Protein AF-A0A959CEB1-F1 (afdb_monomer)

Radius of gyration: 30.08 Å; Cα contacts (8 Å, |Δi|>4): 365; chains: 1; bounding box: 63×41×77 Å

Structure (mmCIF, N/CA/C/O backbone):
data_AF-A0A959CEB1-F1
#
_entry.id   AF-A0A959CEB1-F1
#
loop_
_atom_site.group_PDB
_atom_site.id
_atom_site.type_symbol
_atom_site.label_atom_id
_atom_site.label_alt_id
_atom_site.label_comp_id
_atom_site.label_asym_id
_atom_site.label_entity_id
_atom_site.label_seq_id
_atom_site.pdbx_PDB_ins_code
_atom_site.Cartn_x
_atom_site.Cartn_y
_atom_site.Cartn_z
_atom_site.occupancy
_atom_site.B_iso_or_equiv
_atom_site.auth_seq_id
_atom_site.auth_comp_id
_atom_site.auth_asym_id
_atom_site.auth_atom_id
_atom_site.pdbx_PDB_model_num
ATOM 1 N N . GLU A 1 1 ? -17.410 -10.224 24.609 1.00 81.12 1 GLU A N 1
ATOM 2 C CA . GLU A 1 1 ? -17.415 -9.840 23.183 1.00 81.12 1 GLU A CA 1
ATOM 3 C C . GLU A 1 1 ? -17.499 -11.102 22.354 1.00 81.12 1 GLU A C 1
ATOM 5 O O . GLU A 1 1 ? -16.998 -12.125 22.809 1.00 81.12 1 GLU A O 1
ATOM 10 N N . SER A 1 2 ? -18.142 -11.060 21.198 1.00 92.31 2 SER A N 1
ATOM 11 C CA . SER A 1 2 ? -18.228 -12.219 20.315 1.00 92.31 2 SER A CA 1
ATOM 12 C C . SER A 1 2 ? -18.634 -11.808 18.906 1.00 92.31 2 SER A C 1
ATOM 14 O O . SER A 1 2 ? -19.277 -10.779 18.697 1.00 92.31 2 SER A O 1
ATOM 16 N N . VAL A 1 3 ? -18.273 -12.644 17.938 1.00 92.25 3 VAL A N 1
ATOM 17 C CA . VAL A 1 3 ? -18.820 -12.610 16.581 1.00 92.25 3 VAL A CA 1
ATOM 18 C C . VAL A 1 3 ? -19.529 -13.940 16.366 1.00 92.25 3 VAL A C 1
ATOM 20 O O . VAL A 1 3 ? -18.906 -14.993 16.473 1.00 92.25 3 VAL A O 1
ATOM 23 N N . THR A 1 4 ? -20.835 -13.898 16.106 1.00 91.81 4 THR A N 1
ATOM 24 C CA . THR A 1 4 ? -21.664 -15.086 15.855 1.00 91.81 4 THR A CA 1
ATOM 25 C C . THR A 1 4 ? -22.204 -15.031 14.436 1.00 91.81 4 THR A C 1
ATOM 27 O O . THR A 1 4 ? -22.763 -14.018 14.028 1.00 91.81 4 THR A O 1
ATOM 30 N N . VAL A 1 5 ? -22.053 -16.118 13.680 1.00 91.25 5 VAL A N 1
ATOM 31 C CA . VAL A 1 5 ? -22.501 -16.194 12.284 1.00 91.25 5 VAL A CA 1
ATOM 32 C C . VAL A 1 5 ? -23.683 -17.149 12.176 1.00 91.25 5 VAL A C 1
ATOM 34 O O . VAL A 1 5 ? -23.543 -18.356 12.364 1.00 91.25 5 VAL A O 1
ATOM 37 N N . LEU A 1 6 ? -24.846 -16.604 11.840 1.00 91.12 6 LEU A N 1
ATOM 38 C CA . LEU A 1 6 ? -26.084 -17.332 11.594 1.00 91.12 6 LEU A CA 1
ATOM 39 C C . LEU A 1 6 ? -26.209 -17.579 10.094 1.00 91.12 6 LEU A C 1
ATOM 41 O O . LEU A 1 6 ? -26.496 -16.667 9.325 1.00 91.12 6 LEU A O 1
ATOM 45 N N . LYS A 1 7 ? -25.950 -18.816 9.672 1.00 87.94 7 LYS A N 1
ATOM 46 C CA . LYS A 1 7 ? -25.841 -19.175 8.248 1.00 87.94 7 LYS A CA 1
ATOM 47 C C . LYS A 1 7 ? -27.178 -19.534 7.588 1.00 87.94 7 LYS A C 1
ATOM 49 O O . LYS A 1 7 ? -27.250 -19.571 6.369 1.00 87.94 7 LYS A O 1
ATOM 54 N N . GLY A 1 8 ? -28.210 -19.846 8.376 1.00 80.88 8 GLY A N 1
ATOM 55 C CA . GLY A 1 8 ? -29.505 -20.323 7.881 1.00 80.88 8 GLY A CA 1
ATOM 56 C C . GLY A 1 8 ? -30.637 -19.327 8.117 1.00 80.88 8 GLY A C 1
ATOM 57 O O . GLY A 1 8 ? -30.699 -18.696 9.171 1.00 80.88 8 GLY A O 1
ATOM 58 N N . ALA A 1 9 ? -31.570 -19.246 7.164 1.00 70.38 9 ALA A N 1
ATOM 59 C CA . ALA A 1 9 ? -32.709 -18.328 7.214 1.00 70.38 9 ALA A CA 1
ATOM 60 C C . ALA A 1 9 ? -33.643 -18.567 8.419 1.00 70.38 9 ALA A C 1
ATOM 62 O O . ALA A 1 9 ? -34.192 -17.612 8.957 1.00 70.38 9 ALA A O 1
ATOM 63 N N . SER A 1 10 ? -33.783 -19.814 8.895 1.00 75.00 10 SER A N 1
ATOM 64 C CA . SER A 1 10 ? -34.564 -20.129 10.105 1.00 75.00 10 SER A CA 1
ATOM 65 C C . SER A 1 10 ? -33.903 -19.593 11.377 1.00 75.00 10 SER A C 1
ATOM 67 O O . SER A 1 10 ? -34.566 -18.988 12.213 1.00 75.00 10 SER A O 1
ATOM 69 N N . ALA A 1 11 ? -32.582 -19.753 11.494 1.00 72.94 11 ALA A N 1
ATOM 70 C CA . ALA A 1 11 ? -31.798 -19.229 12.610 1.00 72.94 11 ALA A CA 1
ATOM 71 C C . ALA A 1 11 ? -31.746 -17.695 12.606 1.00 72.94 11 ALA A C 1
ATOM 73 O O . ALA A 1 11 ? -31.535 -17.090 13.651 1.00 72.94 11 ALA A O 1
ATOM 74 N N . ALA A 1 12 ? -31.951 -17.079 11.440 1.00 79.44 12 ALA A N 1
ATOM 75 C CA . ALA A 1 12 ? -31.921 -15.642 11.233 1.00 79.44 12 ALA A CA 1
ATOM 76 C C . ALA A 1 12 ? -33.323 -15.001 11.091 1.00 79.44 12 ALA A C 1
ATOM 78 O O . ALA A 1 12 ? -33.441 -13.823 10.748 1.00 79.44 12 ALA A O 1
ATOM 79 N N . ALA A 1 13 ? -34.394 -15.746 11.384 1.00 76.75 13 ALA A N 1
ATOM 80 C CA . ALA A 1 13 ? -35.770 -15.301 11.156 1.00 76.75 13 ALA A CA 1
ATOM 81 C C . ALA A 1 13 ? -36.148 -14.035 11.951 1.00 76.75 13 ALA A C 1
ATOM 83 O O . ALA A 1 13 ? -36.938 -13.222 11.474 1.00 76.75 13 ALA A O 1
ATOM 84 N N . LEU A 1 14 ? -35.532 -13.820 13.123 1.00 82.44 14 LEU A N 1
ATOM 85 C CA . LEU A 1 14 ? -35.753 -12.635 13.963 1.00 82.44 14 LEU A CA 1
ATOM 86 C C . LEU A 1 14 ? -35.380 -11.314 13.259 1.00 82.44 14 LEU A C 1
ATOM 88 O O . LEU A 1 14 ? -35.918 -10.264 13.596 1.00 82.44 14 LEU A O 1
ATOM 92 N N . TRP A 1 15 ? -34.484 -11.359 12.269 1.00 84.88 15 TRP A N 1
ATOM 93 C CA . TRP A 1 15 ? -33.986 -10.181 11.547 1.00 84.88 15 TRP A CA 1
ATOM 94 C C . TRP A 1 15 ? -34.722 -9.926 10.215 1.00 84.88 15 TRP A C 1
ATOM 96 O O . TRP A 1 15 ? -34.365 -9.008 9.471 1.00 84.88 15 TRP A O 1
ATOM 106 N N . GLY A 1 16 ? -35.776 -10.698 9.922 1.00 84.69 16 GLY A N 1
ATOM 107 C CA . GLY A 1 16 ? -36.668 -10.492 8.777 1.00 84.69 16 GLY A CA 1
ATOM 108 C C . GLY A 1 16 ? -36.056 -10.851 7.417 1.00 84.69 16 GLY A C 1
ATOM 109 O O . GLY A 1 16 ? -35.041 -11.533 7.318 1.00 84.69 16 GLY A O 1
ATOM 110 N N . THR A 1 17 ? -36.674 -10.390 6.327 1.00 86.75 17 THR A N 1
ATOM 111 C CA . THR A 1 17 ? -36.329 -10.813 4.952 1.00 86.75 17 THR A CA 1
ATOM 112 C C . THR A 1 17 ? -34.909 -10.444 4.515 1.00 86.75 17 THR A C 1
ATOM 114 O O . THR A 1 17 ? -34.320 -11.139 3.692 1.00 86.75 17 THR A O 1
ATOM 117 N N . LYS A 1 18 ? -34.302 -9.403 5.100 1.00 84.06 18 LYS A N 1
ATOM 118 C CA . LYS A 1 18 ? -32.895 -9.040 4.840 1.00 84.06 18 LYS A CA 1
ATOM 119 C C . LYS A 1 18 ? -31.898 -10.086 5.353 1.00 84.06 18 LYS A C 1
ATOM 121 O O . LYS A 1 18 ? -30.751 -10.091 4.922 1.00 84.06 18 LYS A O 1
ATOM 126 N N . ALA A 1 19 ? -32.339 -10.980 6.234 1.00 87.75 19 ALA A N 1
ATOM 127 C CA . ALA A 1 19 ? -31.540 -12.040 6.832 1.00 87.75 19 ALA A CA 1
ATOM 128 C C . ALA A 1 19 ? -31.482 -13.328 5.990 1.00 87.75 19 ALA A C 1
ATOM 130 O O . ALA A 1 19 ? -30.879 -14.311 6.419 1.00 87.75 19 ALA A O 1
ATOM 131 N N . LEU A 1 20 ? -32.091 -13.341 4.795 1.00 84.56 20 LEU A N 1
ATOM 132 C CA . LEU A 1 20 ? -32.093 -14.501 3.891 1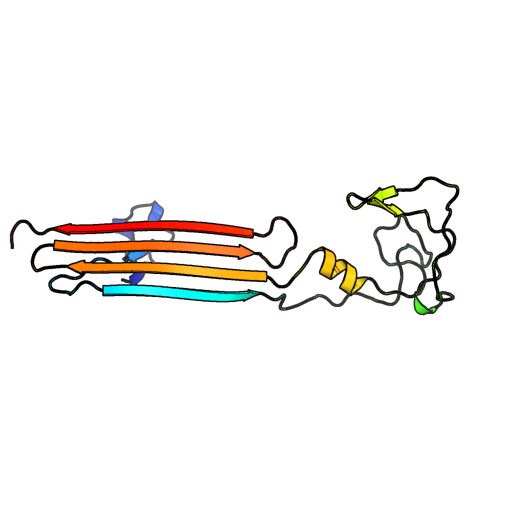.00 84.56 20 LEU A CA 1
ATOM 133 C C . LEU A 1 20 ? -30.678 -14.976 3.522 1.00 84.56 20 LEU A C 1
ATOM 135 O O . LEU A 1 20 ? -30.468 -16.174 3.358 1.00 84.56 20 LEU A O 1
ATOM 139 N N . GLY A 1 21 ? -29.706 -14.060 3.439 1.00 88.12 21 GLY A N 1
ATOM 140 C CA . GLY A 1 21 ? -28.290 -14.378 3.207 1.00 88.12 21 GLY A CA 1
ATOM 141 C C . GLY A 1 21 ? -27.504 -14.784 4.463 1.00 88.12 21 GLY A C 1
ATOM 142 O O . GLY A 1 21 ? -26.296 -14.993 4.378 1.00 88.12 21 GLY A O 1
ATOM 143 N N . GLY A 1 22 ? -28.164 -14.877 5.621 1.00 89.75 22 GLY A N 1
ATOM 144 C CA . GLY A 1 22 ? -27.542 -15.060 6.931 1.00 89.75 22 GLY A CA 1
ATOM 145 C C . GLY A 1 22 ? -27.316 -13.746 7.688 1.00 89.75 22 GLY A C 1
ATOM 146 O O . GLY A 1 22 ? -27.514 -12.651 7.161 1.00 89.75 22 GLY A O 1
ATOM 147 N N . VAL A 1 23 ? -26.920 -13.852 8.958 1.00 91.69 23 VAL A N 1
ATOM 148 C CA . VAL A 1 23 ? -26.683 -12.709 9.859 1.00 91.69 23 VAL A CA 1
ATOM 149 C C . VAL A 1 23 ? -25.353 -12.878 10.576 1.00 91.69 23 VAL A C 1
ATOM 151 O O . VAL A 1 23 ? -25.061 -13.937 11.127 1.00 91.69 23 VAL A O 1
ATOM 154 N N . ILE A 1 24 ? -24.558 -11.810 10.619 1.00 92.19 24 ILE A N 1
ATOM 155 C CA . ILE A 1 24 ? -23.367 -11.728 11.466 1.00 92.19 24 ILE A CA 1
ATOM 156 C C . ILE A 1 24 ? -23.717 -10.850 12.666 1.00 92.19 24 ILE A C 1
ATOM 158 O O . ILE A 1 24 ? -23.858 -9.635 12.543 1.00 92.19 24 ILE A O 1
ATOM 162 N N . VAL A 1 25 ? -23.874 -11.473 13.832 1.00 92.62 25 VAL A N 1
ATOM 163 C CA . VAL A 1 25 ? -24.129 -10.783 15.097 1.00 92.62 25 VAL A CA 1
ATOM 164 C C . VAL A 1 25 ? -22.793 -10.431 15.736 1.00 92.62 25 VAL A C 1
ATOM 166 O O . VAL A 1 25 ? -22.010 -11.313 16.090 1.00 92.62 25 VAL A O 1
ATOM 169 N N . ILE A 1 26 ? -22.536 -9.134 15.893 1.00 93.75 26 ILE A N 1
ATOM 170 C CA . ILE A 1 26 ? -21.329 -8.617 16.538 1.00 93.75 26 ILE A CA 1
ATOM 171 C C . ILE A 1 26 ? -21.710 -8.080 17.918 1.00 93.75 26 ILE A C 1
ATOM 173 O O . ILE A 1 26 ? -22.408 -7.073 18.029 1.00 93.75 26 ILE A O 1
ATOM 177 N N . THR A 1 27 ? -21.201 -8.724 18.967 1.00 93.81 27 THR A N 1
ATOM 178 C CA . THR A 1 27 ? -21.331 -8.266 20.353 1.00 93.81 27 THR A CA 1
ATOM 179 C C . THR A 1 27 ? -20.013 -7.680 20.814 1.00 93.81 27 THR A C 1
ATOM 181 O O . THR A 1 27 ? -18.992 -8.351 20.947 1.00 93.81 27 THR A O 1
ATOM 184 N N . THR A 1 28 ? -20.037 -6.396 21.096 1.00 93.00 28 THR A N 1
ATOM 185 C CA . THR A 1 28 ? -18.843 -5.593 21.342 1.00 93.00 28 THR A CA 1
ATOM 186 C C . THR A 1 28 ? -18.447 -5.601 22.814 1.00 93.00 28 THR A C 1
ATOM 188 O O . THR A 1 28 ? -19.279 -5.919 23.664 1.00 93.00 28 THR A O 1
ATOM 191 N N . LYS A 1 29 ? -17.211 -5.207 23.148 1.00 90.69 29 LYS A N 1
ATOM 192 C CA . LYS A 1 29 ? -16.822 -5.012 24.554 1.00 90.69 29 LYS A CA 1
ATOM 193 C C . LYS A 1 29 ? -17.738 -3.986 25.225 1.00 90.69 29 LYS A C 1
ATOM 195 O O . LYS A 1 29 ? -17.996 -2.916 24.676 1.00 90.69 29 LYS A O 1
ATOM 200 N N . GLY A 1 30 ? -18.237 -4.342 26.399 1.00 90.56 30 GLY A N 1
ATOM 201 C CA . GLY A 1 30 ? -18.919 -3.443 27.322 1.00 90.56 30 GLY A CA 1
ATOM 202 C C . GLY A 1 30 ? -18.099 -3.301 28.597 1.00 90.56 30 GLY A C 1
ATOM 203 O O . GLY A 1 30 ? -17.074 -3.971 28.753 1.00 90.56 30 GLY A O 1
ATOM 204 N N . GLY A 1 31 ? -18.554 -2.439 29.503 1.00 88.88 31 GLY A N 1
ATOM 205 C CA . GLY A 1 31 ? -17.984 -2.400 30.842 1.00 88.88 31 GLY A CA 1
ATOM 206 C C . GLY A 1 31 ? -18.354 -3.663 31.629 1.00 88.88 31 GLY A C 1
ATOM 207 O O . GLY A 1 31 ? -19.241 -4.425 31.239 1.00 88.88 31 GLY A O 1
ATOM 208 N N . GLN A 1 32 ? -17.667 -3.892 32.743 1.00 91.31 32 GLN A N 1
ATOM 209 C CA . GLN A 1 32 ? -17.895 -5.051 33.606 1.00 91.31 32 GLN A CA 1
ATOM 210 C C . GLN A 1 32 ? -18.291 -4.579 35.001 1.00 91.31 32 GLN A C 1
ATOM 212 O O . GLN A 1 32 ? -17.622 -3.719 35.572 1.00 91.31 32 GLN A O 1
ATOM 217 N N . TYR A 1 33 ? -19.382 -5.133 35.535 1.00 93.56 33 TYR A N 1
ATOM 218 C CA . TYR A 1 33 ? -19.829 -4.844 36.897 1.00 93.56 33 TYR A CA 1
ATOM 219 C C . TYR A 1 33 ? -18.789 -5.316 37.909 1.00 93.56 33 TYR A C 1
ATOM 221 O O . TYR A 1 33 ? -18.142 -6.344 37.706 1.00 93.56 33 TYR A O 1
ATOM 229 N N . ASN A 1 34 ? -18.662 -4.569 39.006 1.00 94.31 34 ASN A N 1
ATOM 230 C CA . ASN A 1 34 ? -17.710 -4.842 40.086 1.00 94.31 34 ASN A CA 1
ATOM 231 C C . ASN A 1 34 ? -16.257 -5.012 39.610 1.00 94.31 34 ASN A C 1
ATOM 233 O O . ASN A 1 34 ? -15.473 -5.718 40.244 1.00 94.31 34 ASN A O 1
ATOM 237 N N . ASN A 1 35 ? -15.889 -4.368 38.500 1.00 94.12 35 ASN A N 1
ATOM 238 C CA . ASN A 1 35 ? -14.538 -4.412 37.970 1.00 94.12 35 ASN A CA 1
ATOM 239 C C . ASN A 1 35 ? -13.860 -3.049 38.108 1.00 94.12 35 ASN A C 1
ATOM 241 O O . ASN A 1 35 ? -14.425 -2.002 37.779 1.00 94.12 35 ASN A O 1
ATOM 245 N N . LYS A 1 36 ? -12.611 -3.072 38.574 1.00 94.38 36 LYS A N 1
ATOM 246 C CA . LYS A 1 36 ? -11.797 -1.864 38.692 1.00 94.38 36 LYS A CA 1
ATOM 247 C C . LYS A 1 36 ? -11.575 -1.252 37.313 1.00 94.38 36 LYS A C 1
ATOM 249 O O . LYS A 1 36 ? -11.603 -1.940 36.293 1.00 94.38 36 LYS A O 1
ATOM 254 N N . LEU A 1 37 ? -11.321 0.053 37.307 1.00 94.38 37 LEU A N 1
ATOM 255 C CA . LEU A 1 37 ? -10.919 0.754 36.099 1.00 94.38 37 LEU A CA 1
ATOM 256 C C . LEU A 1 37 ? -9.668 0.083 35.513 1.00 94.38 37 LEU A C 1
ATOM 258 O O . LEU A 1 37 ? -8.658 -0.068 36.199 1.00 94.38 37 LEU A O 1
ATOM 262 N N . SER A 1 38 ? -9.745 -0.305 34.248 1.00 96.12 38 SER A N 1
ATOM 263 C CA . SER A 1 38 ? -8.650 -0.892 33.489 1.00 96.12 38 SER A CA 1
ATOM 264 C C . SER A 1 38 ? -8.442 -0.088 32.216 1.00 96.12 38 SER A C 1
ATOM 266 O O . SER A 1 38 ? -9.395 0.216 31.495 1.00 96.12 38 SER A O 1
ATOM 268 N N . VAL A 1 39 ? -7.184 0.257 31.953 1.00 96.94 39 VAL A N 1
ATOM 269 C CA . VAL A 1 39 ? -6.754 0.963 30.748 1.00 96.94 39 VAL A CA 1
ATOM 270 C C . VAL A 1 39 ? -5.888 0.011 29.939 1.00 96.94 39 VAL A C 1
ATOM 272 O O . VAL A 1 39 ? -4.951 -0.583 30.464 1.00 96.94 39 VAL A O 1
ATOM 275 N N . THR A 1 40 ? -6.206 -0.151 28.661 1.00 97.69 40 THR A N 1
ATOM 276 C CA . THR A 1 40 ? -5.416 -0.951 27.723 1.00 97.69 40 THR A CA 1
ATOM 277 C C . THR A 1 40 ? -5.007 -0.080 26.553 1.00 97.69 40 THR A C 1
ATOM 279 O O . THR A 1 40 ? -5.862 0.509 25.891 1.00 97.69 40 THR A O 1
ATOM 282 N N . TYR A 1 41 ? -3.705 -0.048 26.284 1.00 98.06 41 TYR A N 1
ATOM 283 C CA . TYR A 1 41 ? -3.130 0.560 25.095 1.00 98.06 41 TYR A CA 1
ATOM 284 C C . TYR A 1 41 ? -2.471 -0.523 24.239 1.00 98.06 41 TYR A C 1
ATOM 286 O O . TYR A 1 41 ? -1.725 -1.355 24.755 1.00 98.06 41 TYR A O 1
ATOM 294 N N . LYS A 1 42 ? -2.756 -0.526 22.938 1.00 98.19 42 LYS A N 1
ATOM 295 C CA . LYS A 1 42 ? -2.166 -1.443 21.963 1.00 98.19 42 LYS A CA 1
ATOM 296 C C . LYS A 1 42 ? -1.703 -0.647 20.754 1.00 98.19 42 LYS A C 1
ATOM 298 O O . LYS A 1 42 ? -2.492 0.088 20.170 1.00 98.19 42 LYS A O 1
ATOM 303 N N . THR A 1 43 ? -0.459 -0.865 20.351 1.00 98.19 43 THR A N 1
ATOM 304 C CA . THR A 1 43 ? 0.062 -0.409 19.062 1.00 98.19 43 THR A CA 1
ATOM 305 C C . THR A 1 43 ? 0.337 -1.612 18.164 1.00 98.19 43 THR A C 1
ATOM 307 O O . THR A 1 43 ? 0.619 -2.713 18.647 1.00 98.19 43 THR A O 1
ATOM 310 N N . SER A 1 44 ? 0.178 -1.457 16.858 1.00 98.25 44 SER A N 1
ATOM 311 C CA . SER A 1 44 ? 0.468 -2.489 15.864 1.00 98.25 44 SER A CA 1
ATOM 312 C C . SER A 1 44 ? 1.098 -1.845 14.642 1.00 98.25 44 SER A C 1
ATOM 314 O O . SER A 1 44 ? 0.605 -0.831 14.160 1.00 98.25 44 SER A O 1
ATOM 316 N N . TYR A 1 45 ? 2.187 -2.442 14.167 1.00 98.12 45 TYR A N 1
ATOM 317 C CA . TYR A 1 45 ? 2.895 -2.040 12.959 1.00 98.12 45 TYR A CA 1
ATOM 318 C C . TYR A 1 45 ? 2.970 -3.226 12.001 1.00 98.12 45 TYR A C 1
ATOM 320 O O . TYR A 1 45 ? 3.215 -4.349 12.447 1.00 98.12 45 TYR A O 1
ATOM 328 N N . SER A 1 46 ? 2.775 -2.983 10.707 1.00 98.06 46 SER A N 1
ATOM 329 C CA . SER A 1 46 ? 2.910 -3.998 9.658 1.00 98.06 46 SER A CA 1
ATOM 330 C C . SER A 1 46 ? 3.668 -3.446 8.465 1.00 98.06 46 SER A C 1
ATOM 332 O O . SER A 1 46 ? 3.609 -2.248 8.187 1.00 98.06 46 SER A O 1
ATOM 334 N N 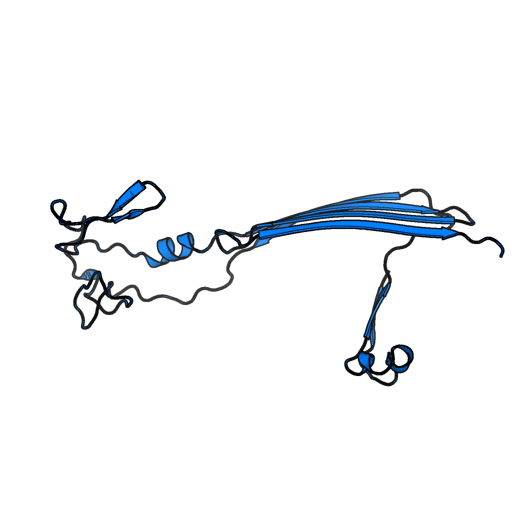. LEU A 1 47 ? 4.332 -4.352 7.752 1.00 97.94 47 LEU A N 1
ATOM 335 C CA . LEU A 1 47 ? 4.966 -4.120 6.463 1.00 97.94 47 LEU A CA 1
ATOM 336 C C . LEU A 1 47 ? 4.277 -5.002 5.424 1.00 97.94 47 LEU A C 1
ATOM 338 O O . LEU A 1 47 ? 4.176 -6.214 5.611 1.00 97.94 47 LEU A O 1
ATOM 342 N N . ASP A 1 48 ? 3.868 -4.398 4.316 1.00 96.44 48 ASP A N 1
ATOM 343 C CA . ASP A 1 48 ? 3.166 -5.074 3.234 1.00 96.44 48 ASP A CA 1
ATOM 344 C C . ASP A 1 48 ? 4.080 -5.129 2.004 1.00 96.44 48 ASP A C 1
ATOM 346 O O . ASP A 1 48 ? 4.586 -4.106 1.534 1.00 96.44 48 ASP A O 1
ATOM 350 N N . GLN A 1 49 ? 4.300 -6.332 1.470 1.00 95.50 49 GLN A N 1
ATOM 351 C CA . GLN A 1 49 ? 5.137 -6.562 0.291 1.00 95.50 49 GLN A CA 1
ATOM 352 C C . GLN A 1 49 ? 4.368 -7.323 -0.783 1.00 95.50 49 GLN A C 1
ATOM 354 O O . GLN A 1 49 ? 3.489 -8.142 -0.502 1.00 95.50 49 GLN A O 1
ATOM 359 N N . ILE A 1 50 ? 4.716 -7.065 -2.041 1.00 94.31 50 ILE A N 1
ATOM 360 C CA . ILE A 1 50 ? 4.112 -7.759 -3.176 1.00 94.31 50 ILE A CA 1
ATOM 361 C C . ILE A 1 50 ? 4.616 -9.201 -3.196 1.00 94.31 50 ILE A C 1
ATOM 363 O O . ILE A 1 50 ? 5.791 -9.455 -3.433 1.00 94.31 50 ILE A O 1
ATOM 367 N N . ASN A 1 51 ? 3.698 -10.141 -2.967 1.00 94.69 51 ASN A N 1
ATOM 368 C CA . ASN A 1 51 ? 4.005 -11.568 -2.839 1.00 94.69 51 ASN A CA 1
ATOM 369 C C . ASN A 1 51 ? 4.468 -12.211 -4.161 1.00 94.69 51 ASN A C 1
ATOM 371 O O . ASN A 1 51 ? 5.306 -13.107 -4.169 1.00 94.69 51 ASN A O 1
ATOM 375 N N . ARG A 1 52 ? 3.925 -11.778 -5.305 1.00 94.00 52 ARG A N 1
ATOM 376 C CA . ARG A 1 52 ? 4.237 -12.389 -6.603 1.00 94.00 52 ARG A CA 1
ATOM 377 C C . ARG A 1 52 ? 4.237 -11.365 -7.726 1.00 94.00 52 ARG A C 1
ATOM 379 O O . ARG A 1 52 ? 3.333 -10.539 -7.815 1.00 94.00 52 ARG A O 1
ATOM 386 N N . ARG A 1 53 ? 5.221 -11.489 -8.616 1.00 92.75 53 ARG A N 1
ATOM 387 C CA . ARG A 1 53 ? 5.321 -10.749 -9.877 1.00 92.75 53 ARG A CA 1
ATOM 388 C C . ARG A 1 53 ? 5.239 -11.725 -11.049 1.00 92.75 53 ARG A C 1
ATOM 390 O O . ARG A 1 53 ? 5.624 -12.889 -10.918 1.00 92.75 53 ARG A O 1
ATOM 397 N N . TYR A 1 54 ? 4.729 -11.258 -12.183 1.00 91.88 54 TYR A N 1
ATOM 398 C CA . TYR A 1 54 ? 4.852 -11.998 -13.435 1.00 91.88 54 TYR A CA 1
ATOM 399 C C . TYR A 1 54 ? 6.247 -11.750 -14.013 1.00 91.88 54 TYR A C 1
ATOM 401 O O . TYR A 1 54 ? 6.671 -10.594 -14.047 1.00 91.88 54 TYR A O 1
ATOM 409 N N . PRO A 1 55 ? 6.977 -12.795 -14.441 1.00 92.25 55 PRO A N 1
ATOM 410 C CA . PRO A 1 55 ? 8.256 -12.594 -15.101 1.00 92.25 55 PRO A CA 1
ATOM 411 C C . PRO A 1 55 ? 8.021 -11.846 -16.415 1.00 92.25 55 PRO A C 1
ATOM 413 O O . PRO A 1 55 ? 7.197 -12.253 -17.234 1.00 92.25 55 PRO A O 1
ATOM 416 N N . LEU A 1 56 ? 8.735 -10.740 -16.593 1.00 93.56 56 LEU A N 1
ATOM 417 C CA . LEU A 1 56 ? 8.711 -9.954 -17.818 1.00 93.56 56 LEU A CA 1
ATOM 418 C C . LEU A 1 56 ? 9.879 -10.378 -18.708 1.00 93.56 56 LEU A C 1
ATOM 420 O O . LEU A 1 56 ? 10.954 -10.718 -18.212 1.00 93.56 56 LEU A O 1
ATOM 424 N N . GLN A 1 57 ? 9.669 -10.349 -20.022 1.00 93.88 57 GLN A N 1
ATOM 425 C CA . GLN A 1 57 ? 10.737 -10.626 -20.979 1.00 93.88 57 GLN A CA 1
ATOM 426 C C . GLN A 1 57 ? 11.829 -9.539 -20.909 1.00 93.88 57 GLN A C 1
ATOM 428 O O . GLN A 1 57 ? 11.556 -8.392 -20.546 1.00 93.88 57 GLN A O 1
ATOM 433 N N . THR A 1 58 ? 13.064 -9.911 -21.239 1.00 96.06 58 THR A N 1
ATOM 434 C CA . THR A 1 58 ? 14.256 -9.039 -21.188 1.00 96.06 58 THR A CA 1
ATOM 435 C C . THR A 1 58 ? 15.093 -9.102 -22.470 1.00 96.06 58 THR A C 1
ATOM 437 O O . THR A 1 58 ? 16.226 -8.631 -22.498 1.00 96.06 58 THR A O 1
ATOM 440 N N . VAL A 1 59 ? 14.561 -9.719 -23.526 1.00 96.56 59 VAL A N 1
ATOM 441 C CA . VAL A 1 59 ? 15.281 -10.009 -24.775 1.00 96.56 59 VAL A CA 1
ATOM 442 C C . VAL A 1 59 ? 15.092 -8.887 -25.794 1.00 96.56 59 VAL A C 1
ATOM 444 O O . VAL A 1 59 ? 16.055 -8.473 -26.438 1.00 96.56 59 VAL A O 1
ATOM 447 N N . PHE A 1 60 ? 13.864 -8.391 -25.931 1.00 97.00 60 PHE A N 1
ATOM 448 C CA . PHE A 1 60 ? 13.471 -7.403 -26.934 1.00 97.00 60 PHE A CA 1
ATOM 449 C C . PHE A 1 60 ? 13.168 -6.050 -26.290 1.00 97.00 60 PHE A C 1
ATOM 451 O O . PHE A 1 60 ? 12.584 -5.976 -25.206 1.00 97.00 60 PHE A O 1
ATOM 458 N N . GLY A 1 61 ? 13.586 -4.972 -26.946 1.00 96.12 61 GLY A N 1
ATOM 459 C CA . GLY A 1 61 ? 13.333 -3.605 -26.502 1.00 96.12 61 GLY A CA 1
ATOM 460 C C . GLY A 1 61 ? 11.970 -3.065 -26.936 1.00 96.12 61 GLY A C 1
ATOM 461 O O . GLY A 1 61 ? 11.186 -3.756 -27.582 1.00 96.12 61 GLY A O 1
ATOM 462 N N . GLN A 1 62 ? 11.706 -1.801 -26.592 1.00 96.19 62 GLN A N 1
ATOM 463 C CA . GLN A 1 62 ? 10.533 -1.057 -27.063 1.00 96.19 62 GLN A CA 1
ATOM 464 C C . GLN A 1 62 ? 10.515 -0.996 -28.596 1.00 96.19 62 GLN A C 1
ATOM 466 O O . GLN A 1 62 ? 11.489 -0.551 -29.208 1.00 96.19 62 GLN A O 1
ATOM 471 N N . GLY A 1 63 ? 9.413 -1.406 -29.215 1.00 96.25 63 GLY A N 1
ATOM 472 C CA . GLY A 1 63 ? 9.276 -1.382 -30.665 1.00 96.25 63 GLY A CA 1
ATOM 473 C C . GLY A 1 63 ? 8.391 -2.489 -31.211 1.00 96.25 63 GLY A C 1
ATOM 474 O O . GLY A 1 63 ? 7.769 -3.234 -30.455 1.00 96.25 63 GLY A O 1
ATOM 475 N N . ASP A 1 64 ? 8.381 -2.598 -32.536 1.00 96.06 64 ASP A N 1
ATOM 476 C CA . ASP A 1 64 ? 7.526 -3.513 -33.287 1.00 96.06 64 ASP A CA 1
ATOM 477 C C . ASP A 1 64 ? 8.325 -4.131 -34.444 1.00 96.06 64 ASP A C 1
ATOM 479 O O . ASP A 1 64 ? 9.239 -3.505 -34.983 1.00 96.06 64 ASP A O 1
ATOM 483 N N . ASN A 1 65 ? 7.966 -5.347 -34.868 1.00 94.62 65 ASN A N 1
ATOM 484 C CA . ASN A 1 65 ? 8.593 -6.046 -36.003 1.00 94.62 65 ASN A CA 1
ATOM 485 C C . ASN A 1 65 ? 10.131 -6.165 -35.919 1.00 94.62 65 ASN A C 1
ATOM 487 O O . ASN A 1 65 ? 10.805 -6.191 -36.948 1.00 94.62 65 ASN A O 1
ATOM 491 N N . GLY A 1 66 ? 10.698 -6.239 -34.711 1.00 95.50 66 GLY A N 1
ATOM 492 C CA . GLY A 1 66 ? 12.146 -6.349 -34.520 1.00 95.50 66 GLY A CA 1
ATOM 493 C C . GLY A 1 66 ? 12.907 -5.028 -34.671 1.00 95.50 66 GLY A C 1
ATOM 494 O O . GLY A 1 66 ? 14.134 -5.046 -34.716 1.00 95.50 66 GLY A O 1
ATOM 495 N N . VAL A 1 67 ? 12.207 -3.893 -34.758 1.00 94.88 67 VAL A N 1
ATOM 496 C CA . VAL A 1 67 ? 12.803 -2.565 -34.948 1.00 94.88 67 VAL A CA 1
ATOM 497 C C . VAL A 1 67 ? 12.436 -1.661 -33.778 1.00 94.88 67 VAL A C 1
ATOM 499 O O . VAL A 1 67 ? 11.278 -1.603 -33.359 1.00 94.88 67 VAL A O 1
ATOM 502 N N . PHE A 1 68 ? 13.423 -0.935 -33.250 1.00 96.12 68 PHE A N 1
ATOM 503 C CA . PHE A 1 68 ? 13.186 0.085 -32.233 1.00 96.12 68 PHE A CA 1
ATOM 504 C C . PHE A 1 68 ? 12.187 1.137 -32.735 1.00 96.12 68 PHE A C 1
ATOM 506 O O . PHE A 1 68 ? 12.353 1.718 -33.807 1.00 96.12 68 PHE A O 1
ATOM 513 N N . ASN A 1 69 ? 11.168 1.418 -31.927 1.00 94.94 69 ASN A N 1
ATOM 514 C CA . ASN A 1 69 ? 10.206 2.480 -32.189 1.00 94.94 69 ASN A CA 1
ATOM 515 C C . ASN A 1 69 ? 9.838 3.157 -30.867 1.00 94.94 69 ASN A C 1
ATOM 517 O O . ASN A 1 69 ? 9.087 2.601 -30.067 1.00 94.94 69 ASN A O 1
ATOM 521 N N . GLN A 1 70 ? 10.320 4.386 -30.658 1.00 91.31 70 GLN A N 1
ATOM 522 C CA . GLN A 1 70 ? 10.077 5.157 -29.430 1.00 91.31 70 GLN A CA 1
ATOM 523 C C . GLN A 1 70 ? 8.582 5.433 -29.170 1.00 91.31 70 GLN A C 1
ATOM 525 O O . GLN A 1 70 ? 8.193 5.754 -28.047 1.00 91.31 70 GLN A O 1
ATOM 530 N N . ARG A 1 71 ? 7.725 5.314 -30.195 1.00 91.12 71 ARG A N 1
ATOM 531 C CA . ARG A 1 71 ? 6.270 5.497 -30.083 1.00 91.12 71 ARG A CA 1
ATOM 532 C C . ARG A 1 71 ? 5.511 4.192 -29.833 1.00 91.12 71 ARG A C 1
ATOM 534 O O . ARG A 1 71 ? 4.304 4.254 -29.596 1.00 91.12 71 ARG A O 1
ATOM 541 N N . SER A 1 72 ? 6.178 3.038 -29.902 1.00 94.94 72 SER A N 1
ATOM 542 C CA . SER A 1 72 ? 5.538 1.753 -29.617 1.00 94.94 72 SER A CA 1
ATOM 543 C C . SER A 1 72 ? 5.201 1.638 -28.132 1.00 94.94 72 SER A C 1
ATOM 545 O O . SER A 1 72 ? 5.924 2.135 -27.264 1.00 94.94 72 SER A O 1
ATOM 547 N N . ARG A 1 73 ? 4.076 0.985 -27.847 1.00 93.69 73 ARG A N 1
ATOM 548 C CA . ARG A 1 73 ? 3.645 0.628 -26.488 1.00 93.69 73 ARG A CA 1
ATOM 549 C C . ARG A 1 73 ? 4.088 -0.780 -26.099 1.00 93.69 73 ARG A C 1
ATOM 551 O O . ARG A 1 73 ? 3.955 -1.146 -24.935 1.00 93.69 73 ARG A O 1
ATOM 558 N N . ASP A 1 74 ? 4.602 -1.531 -27.065 1.00 93.38 74 ASP A N 1
ATOM 559 C CA . ASP A 1 74 ? 4.974 -2.924 -26.922 1.00 93.38 74 ASP A CA 1
ATOM 560 C C . ASP A 1 74 ? 6.500 -3.085 -26.912 1.00 93.38 74 ASP A C 1
ATOM 562 O O . ASP A 1 74 ? 7.267 -2.185 -27.276 1.00 93.38 74 ASP A O 1
ATOM 566 N N . SER A 1 75 ? 6.943 -4.261 -26.472 1.00 95.44 75 SER A N 1
ATOM 567 C CA . SER A 1 75 ? 8.361 -4.616 -26.369 1.00 95.44 75 SER A CA 1
ATOM 568 C C . SER A 1 75 ? 8.736 -5.706 -27.374 1.00 95.44 75 SER A C 1
ATOM 570 O O . SER A 1 75 ? 9.268 -6.747 -26.992 1.00 95.44 75 SER A O 1
ATOM 572 N N . TRP A 1 76 ? 8.416 -5.478 -28.652 1.00 96.19 76 TRP A N 1
ATOM 573 C CA . TRP A 1 76 ? 8.746 -6.350 -29.789 1.00 96.19 76 TRP A CA 1
ATOM 574 C C . TRP A 1 76 ? 9.711 -5.671 -30.772 1.00 96.19 76 TRP A C 1
ATOM 576 O O . TRP A 1 76 ? 9.669 -5.918 -31.982 1.00 96.19 76 TRP A O 1
ATOM 586 N N . GLY A 1 77 ? 10.557 -4.782 -30.249 1.00 96.44 77 GLY A N 1
ATOM 587 C CA . GLY A 1 77 ? 11.586 -4.085 -31.006 1.00 96.44 77 GLY A CA 1
ATOM 588 C C . GLY A 1 77 ? 12.829 -4.938 -31.235 1.00 96.44 77 GLY A C 1
ATOM 589 O O . GLY A 1 77 ? 12.795 -6.168 -31.233 1.00 96.44 77 GLY A O 1
ATOM 590 N N . ASP A 1 78 ? 13.949 -4.259 -31.429 1.00 96.88 78 ASP A N 1
ATOM 591 C CA . ASP A 1 78 ? 15.258 -4.871 -31.611 1.00 96.88 78 ASP A CA 1
ATOM 592 C C . ASP A 1 78 ? 15.698 -5.696 -30.389 1.00 96.88 78 ASP A C 1
ATOM 594 O O . ASP A 1 78 ? 15.236 -5.499 -29.257 1.00 96.88 78 ASP A O 1
ATOM 598 N N . LYS A 1 79 ? 16.615 -6.643 -30.607 1.00 97.31 79 LYS A N 1
ATOM 599 C CA . LYS A 1 79 ? 17.209 -7.410 -29.511 1.00 97.31 79 LYS A CA 1
ATOM 600 C C . LYS A 1 79 ? 18.146 -6.516 -28.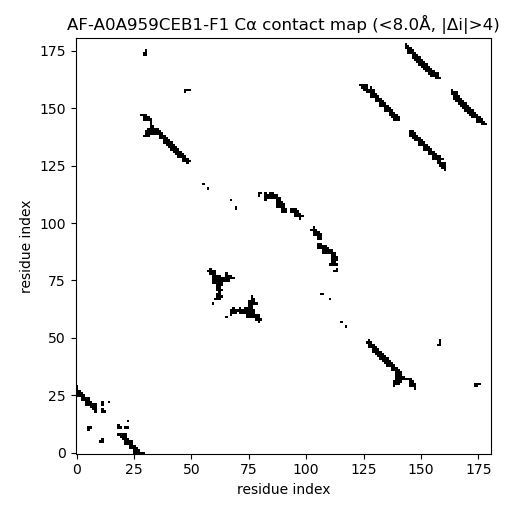715 1.00 97.31 79 LYS A C 1
ATOM 602 O O . LYS A 1 79 ? 19.138 -6.016 -29.236 1.00 97.31 79 LYS A O 1
ATOM 607 N N . ILE A 1 80 ? 17.887 -6.411 -27.417 1.00 97.19 80 ILE A N 1
ATOM 608 C CA . ILE A 1 80 ? 18.648 -5.547 -26.509 1.00 97.19 80 ILE A CA 1
ATOM 609 C C . ILE A 1 80 ? 20.139 -5.914 -26.532 1.00 97.19 80 ILE A C 1
ATOM 611 O O . ILE A 1 80 ? 20.986 -5.030 -26.586 1.00 97.19 80 ILE A O 1
ATOM 615 N N . ALA A 1 81 ? 20.458 -7.211 -26.573 1.00 97.00 81 ALA A N 1
ATOM 616 C CA . ALA A 1 81 ? 21.832 -7.715 -26.581 1.00 97.00 81 ALA A CA 1
ATOM 617 C C . ALA A 1 81 ? 22.638 -7.379 -27.854 1.00 97.00 81 ALA A C 1
ATOM 619 O O . ALA A 1 81 ? 23.860 -7.482 -27.830 1.00 97.00 81 ALA A O 1
ATOM 620 N N . GLU A 1 82 ? 21.980 -7.001 -28.955 1.00 96.81 82 GLU A N 1
ATOM 621 C CA . GLU A 1 82 ? 22.639 -6.660 -30.226 1.00 96.81 82 GLU A CA 1
ATOM 622 C C . GLU A 1 82 ? 22.936 -5.152 -30.345 1.00 96.81 82 GLU A C 1
ATOM 624 O O . GLU A 1 82 ? 23.599 -4.728 -31.291 1.00 96.81 82 GLU A O 1
ATOM 629 N N . ARG A 1 83 ? 22.494 -4.330 -29.381 1.00 96.25 83 ARG A N 1
ATOM 630 C CA . ARG A 1 83 ? 22.784 -2.889 -29.374 1.00 96.25 83 ARG A CA 1
ATOM 631 C C . ARG A 1 83 ? 24.254 -2.605 -29.041 1.00 96.25 83 ARG A C 1
ATOM 633 O O . ARG A 1 83 ? 24.817 -3.329 -28.218 1.00 96.25 83 ARG A O 1
ATOM 640 N N . PRO A 1 84 ? 24.844 -1.511 -29.562 1.00 95.75 84 PRO A N 1
ATOM 641 C CA . PRO A 1 84 ? 26.236 -1.130 -29.291 1.00 95.75 84 PRO A CA 1
ATOM 642 C C .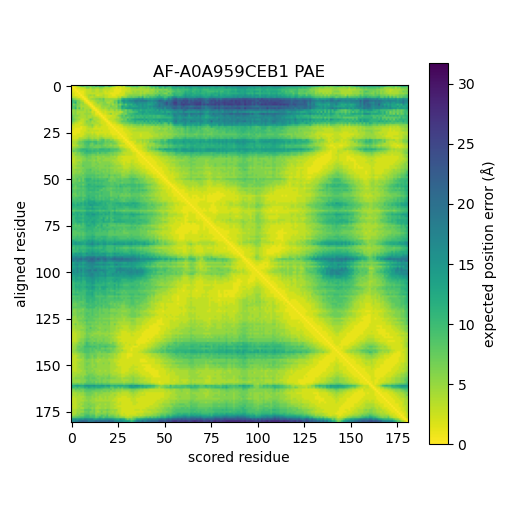 PRO A 1 84 ? 26.604 -0.948 -27.808 1.00 95.75 84 PRO A C 1
ATOM 644 O O . PRO A 1 84 ? 27.779 -1.044 -27.457 1.00 95.75 84 PRO A O 1
ATOM 647 N N . GLY A 1 85 ? 25.624 -0.691 -26.935 1.00 94.44 85 GLY A N 1
ATOM 648 C CA . GLY A 1 85 ? 25.857 -0.313 -25.543 1.00 94.44 85 GLY A CA 1
ATOM 649 C C . GLY A 1 85 ? 26.173 1.177 -25.384 1.00 94.44 85 GLY A C 1
ATOM 650 O O . GLY A 1 85 ? 26.379 1.903 -26.353 1.00 94.44 85 GLY A O 1
ATOM 651 N N . GLY A 1 86 ? 26.199 1.651 -24.136 1.00 95.69 86 GLY A N 1
ATOM 652 C CA . GLY A 1 86 ? 26.412 3.067 -23.823 1.00 95.69 86 GLY A CA 1
ATOM 653 C C . GLY A 1 86 ? 25.136 3.913 -23.877 1.00 95.69 86 GLY A C 1
ATOM 654 O O . GLY A 1 86 ? 24.022 3.390 -23.825 1.00 95.69 86 GLY A O 1
ATOM 655 N N . ALA A 1 87 ? 25.308 5.236 -23.906 1.00 95.44 87 ALA A N 1
ATOM 656 C CA . ALA A 1 87 ? 24.197 6.182 -23.932 1.00 95.44 87 ALA A CA 1
ATOM 657 C C . ALA A 1 87 ? 23.511 6.202 -25.307 1.00 95.44 87 ALA A C 1
ATOM 659 O O . ALA A 1 87 ? 24.165 6.087 -26.345 1.00 95.44 87 ALA A O 1
ATOM 660 N N . ASP A 1 88 ? 22.188 6.363 -25.299 1.00 95.81 88 ASP A N 1
ATOM 661 C CA . ASP A 1 88 ? 21.431 6.624 -26.522 1.00 95.81 88 ASP A CA 1
ATOM 662 C C . ASP A 1 88 ? 21.823 7.990 -27.105 1.00 95.81 88 ASP A C 1
ATOM 664 O O . ASP A 1 88 ? 22.209 8.909 -26.377 1.00 95.81 88 ASP A O 1
ATOM 668 N N . GLU A 1 89 ? 21.709 8.126 -28.421 1.00 95.50 89 GLU A N 1
ATOM 669 C CA . GLU A 1 89 ? 21.889 9.409 -29.095 1.00 95.50 89 GLU A CA 1
ATOM 670 C C . GLU A 1 89 ? 20.544 10.118 -29.205 1.00 95.50 89 GLU A C 1
ATOM 672 O O . GLU A 1 89 ? 19.542 9.501 -29.571 1.00 95.50 89 GLU A O 1
ATOM 677 N N . PHE A 1 90 ? 20.520 11.416 -28.916 1.00 95.19 90 PHE A N 1
ATOM 678 C CA . PHE A 1 90 ? 19.296 12.206 -28.842 1.00 95.19 90 PHE A CA 1
ATOM 679 C C . PHE A 1 90 ? 19.331 13.390 -29.807 1.00 95.19 90 PHE A C 1
ATOM 681 O O . PHE A 1 90 ? 20.377 14.011 -29.994 1.00 95.19 90 PHE A O 1
ATOM 688 N N . ASP A 1 91 ? 18.173 13.747 -30.361 1.00 94.88 91 ASP A N 1
ATOM 689 C CA . ASP A 1 91 ? 18.005 15.004 -31.091 1.00 94.88 91 ASP A CA 1
ATOM 690 C C . ASP A 1 91 ? 17.767 16.147 -30.100 1.00 94.88 91 ASP A C 1
ATOM 692 O O . ASP A 1 91 ? 16.642 16.399 -29.669 1.00 94.88 91 ASP A O 1
ATOM 696 N N . THR A 1 92 ? 18.842 16.844 -29.734 1.00 94.62 92 THR A N 1
ATOM 697 C CA . THR A 1 92 ? 18.792 18.000 -28.825 1.00 94.62 92 THR A CA 1
ATOM 698 C C . THR A 1 92 ? 18.408 19.309 -29.515 1.00 94.62 92 THR A C 1
ATOM 700 O O . THR A 1 92 ? 18.216 20.320 -28.842 1.00 94.62 92 THR A O 1
ATOM 703 N N . SER A 1 93 ? 18.292 19.308 -30.846 1.00 93.81 93 SER A N 1
ATOM 704 C CA . SER A 1 93 ? 17.884 20.474 -31.638 1.00 93.81 93 SER A CA 1
ATOM 705 C C . SER A 1 93 ? 16.375 20.522 -31.900 1.00 93.81 93 SER A C 1
ATOM 707 O O . SER A 1 93 ? 15.836 21.576 -32.241 1.00 93.81 93 SER A O 1
ATOM 709 N N . GLY A 1 94 ? 15.703 19.379 -31.746 1.00 88.75 94 GLY A N 1
ATOM 710 C CA . GLY A 1 94 ? 14.287 19.189 -32.016 1.00 88.75 94 GLY A CA 1
ATOM 711 C C . GLY A 1 94 ? 13.351 19.441 -30.823 1.00 88.75 94 GLY A C 1
ATOM 712 O O . GLY A 1 94 ? 13.749 19.964 -29.778 1.00 88.75 94 GLY A O 1
ATOM 713 N N . PRO A 1 95 ? 12.061 19.083 -30.974 1.00 90.88 95 PRO A N 1
ATOM 714 C CA . PRO A 1 95 ? 11.076 19.207 -29.907 1.00 90.88 95 PRO A CA 1
ATOM 715 C C . PRO A 1 95 ? 11.394 18.265 -28.742 1.00 90.88 95 PRO A C 1
ATOM 717 O O . PRO A 1 95 ? 11.753 17.109 -28.948 1.00 90.88 95 PRO A O 1
ATOM 720 N N . PHE A 1 96 ? 11.182 18.744 -27.519 1.00 94.50 96 PHE A N 1
ATOM 721 C CA . PHE A 1 96 ? 11.419 18.007 -26.279 1.00 94.50 96 PHE A CA 1
ATOM 722 C C . PHE A 1 96 ? 10.168 17.980 -25.396 1.00 94.50 96 PHE A C 1
ATOM 724 O O . PHE A 1 96 ? 9.215 18.736 -25.597 1.00 94.50 96 PHE A O 1
ATOM 731 N N . TYR A 1 97 ? 10.186 17.105 -24.397 1.00 94.12 97 TYR A N 1
ATOM 732 C CA . TYR A 1 97 ? 9.189 17.030 -23.334 1.00 94.12 97 TYR A CA 1
ATOM 733 C C . TYR A 1 97 ? 9.843 17.363 -21.992 1.00 94.12 97 TYR A C 1
ATOM 735 O O . TYR A 1 97 ? 10.966 16.938 -21.744 1.00 94.12 97 TYR A O 1
ATOM 743 N N . VAL A 1 98 ? 9.152 18.106 -21.126 1.00 96.00 98 VAL A N 1
ATOM 744 C CA . VAL A 1 98 ? 9.577 18.341 -19.738 1.00 96.00 98 VAL A CA 1
ATOM 745 C C . VAL A 1 98 ? 8.527 17.744 -18.816 1.00 96.00 98 VAL A C 1
ATOM 747 O O . VAL A 1 98 ? 7.337 18.024 -18.987 1.00 96.00 98 VAL A O 1
ATOM 750 N N . ASP A 1 99 ? 8.953 16.900 -17.880 1.00 93.00 99 ASP A N 1
ATOM 751 C CA . ASP A 1 99 ? 8.048 16.300 -16.899 1.00 93.00 99 ASP A CA 1
ATOM 752 C C . ASP A 1 99 ? 7.677 17.271 -15.763 1.00 93.00 99 ASP A C 1
ATOM 754 O O . ASP A 1 99 ? 8.057 18.445 -15.748 1.00 93.00 99 ASP A O 1
ATOM 758 N N . GLN A 1 100 ? 6.877 16.790 -14.811 1.00 90.50 100 GLN A N 1
ATOM 759 C CA . GLN A 1 100 ? 6.413 17.596 -13.676 1.00 90.50 100 GLN A CA 1
ATOM 760 C C . GLN A 1 100 ? 7.544 17.919 -12.689 1.00 90.50 100 GLN A C 1
ATOM 762 O O . GLN A 1 100 ? 7.437 18.870 -11.916 1.00 90.50 100 GLN A O 1
ATOM 767 N N . GLU A 1 101 ? 8.617 17.137 -12.722 1.00 92.06 101 GLU A N 1
ATOM 768 C CA . GLU A 1 101 ? 9.817 17.277 -11.911 1.00 92.06 101 GLU A CA 1
ATOM 769 C C . GLU A 1 101 ? 10.892 18.165 -12.575 1.00 92.06 101 GLU A C 1
ATOM 771 O O . GLU A 1 101 ? 11.911 18.461 -11.951 1.00 92.06 101 GLU A O 1
ATOM 776 N N . GLY A 1 102 ? 10.659 18.642 -13.805 1.00 94.31 102 GLY A N 1
ATOM 777 C CA . GLY A 1 102 ? 11.565 19.518 -14.552 1.00 94.31 102 GLY A CA 1
ATOM 778 C C . GLY A 1 102 ? 12.623 18.785 -15.386 1.00 94.31 102 GLY A C 1
ATOM 779 O O . GLY A 1 102 ? 13.501 19.432 -15.962 1.00 94.31 102 GLY A O 1
ATOM 780 N N . ASN A 1 103 ? 12.559 17.456 -15.488 1.00 93.88 103 ASN A N 1
ATOM 781 C CA . ASN A 1 103 ? 13.475 16.681 -16.320 1.00 93.88 103 ASN A CA 1
ATOM 782 C C . ASN A 1 103 ? 13.105 16.837 -17.795 1.00 93.88 103 ASN A C 1
ATOM 784 O O . ASN A 1 103 ? 11.939 16.730 -18.170 1.00 93.88 103 ASN A O 1
ATOM 788 N N . THR A 1 104 ? 14.112 17.064 -18.640 1.00 94.69 104 THR A N 1
ATOM 789 C CA . THR A 1 104 ? 13.935 17.235 -20.088 1.00 94.69 104 THR A CA 1
ATOM 790 C C . THR A 1 104 ? 14.235 15.937 -20.836 1.00 94.69 104 THR A C 1
ATOM 792 O O . THR A 1 104 ? 15.269 15.310 -20.615 1.00 94.69 104 THR A O 1
ATOM 795 N N . TYR A 1 105 ? 13.354 15.571 -21.763 1.00 92.69 105 TYR A N 1
ATOM 796 C CA . TYR A 1 105 ? 13.414 14.366 -22.582 1.00 92.69 105 TYR A CA 1
ATOM 797 C C . TYR A 1 105 ? 13.425 14.729 -24.063 1.00 92.69 105 TYR A C 1
ATOM 799 O O . TYR A 1 105 ? 12.520 15.408 -24.552 1.00 92.69 105 TYR A O 1
ATOM 807 N N . TYR A 1 106 ? 14.422 14.221 -24.780 1.00 94.81 106 TYR A N 1
ATOM 808 C CA . TYR A 1 106 ? 14.587 14.418 -26.217 1.00 94.81 106 TYR A CA 1
ATOM 809 C C . TYR A 1 106 ? 14.237 13.138 -27.000 1.00 94.81 106 TYR A C 1
ATOM 811 O O . TYR A 1 106 ? 14.324 12.033 -26.447 1.00 94.81 106 TYR A O 1
ATOM 819 N N . PRO A 1 107 ? 13.843 13.246 -28.281 1.00 94.31 107 PRO A N 1
ATOM 820 C CA . PRO A 1 107 ? 13.686 12.096 -29.164 1.00 94.31 107 PRO A CA 1
ATOM 821 C C . PRO A 1 107 ? 15.005 11.333 -29.317 1.00 94.31 107 PRO A C 1
ATOM 823 O O . PRO A 1 107 ? 16.069 11.941 -29.429 1.00 94.31 107 PRO A O 1
ATOM 826 N N . ILE A 1 108 ? 14.933 10.004 -29.336 1.00 94.00 108 ILE A N 1
ATOM 827 C CA . ILE A 1 108 ? 16.093 9.132 -29.542 1.00 94.00 108 ILE A CA 1
ATOM 828 C C . ILE A 1 108 ? 16.343 9.009 -31.048 1.00 94.00 108 ILE A C 1
ATOM 830 O O . ILE A 1 108 ? 15.458 8.580 -31.787 1.00 94.00 108 ILE A O 1
ATOM 834 N N . LEU A 1 109 ? 17.553 9.359 -31.486 1.00 93.31 109 LEU A N 1
ATOM 835 C CA . LEU A 1 109 ? 18.040 9.150 -32.850 1.00 93.31 109 LEU A CA 1
ATOM 836 C C . LEU A 1 109 ? 18.538 7.717 -33.032 1.00 93.31 109 LEU A C 1
ATOM 838 O O . LEU A 1 109 ? 18.077 7.017 -33.929 1.00 93.31 109 LEU A O 1
ATOM 842 N N . ASN A 1 110 ? 19.432 7.271 -32.146 1.00 94.38 110 ASN A N 1
ATOM 843 C CA . ASN A 1 110 ? 19.990 5.923 -32.164 1.00 94.38 110 ASN A CA 1
ATOM 844 C C . ASN A 1 110 ? 19.862 5.284 -30.782 1.00 94.38 110 ASN A C 1
ATOM 846 O O . ASN A 1 110 ? 20.329 5.827 -29.776 1.00 94.38 110 ASN A O 1
ATOM 850 N N . LYS A 1 111 ? 19.210 4.117 -30.736 1.00 95.88 111 LYS A N 1
ATOM 851 C CA . LYS A 1 111 ? 19.035 3.338 -29.510 1.00 95.88 111 LYS A CA 1
ATOM 852 C C . LYS A 1 111 ? 20.249 2.432 -29.292 1.00 95.88 111 LYS A C 1
ATOM 854 O O . LYS A 1 111 ? 20.388 1.406 -29.949 1.00 95.88 111 LYS A O 1
ATOM 859 N N . ASN A 1 112 ? 21.082 2.787 -28.318 1.00 96.81 112 ASN A N 1
ATOM 860 C CA . ASN A 1 112 ? 22.337 2.100 -28.000 1.00 96.81 112 ASN A CA 1
ATOM 861 C C . ASN A 1 112 ? 22.285 1.371 -26.652 1.00 96.81 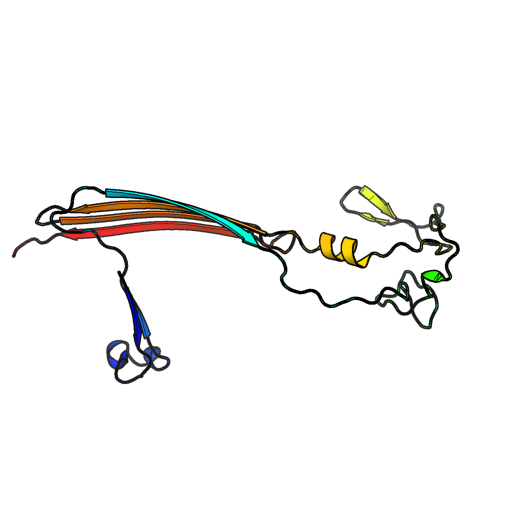112 ASN A C 1
ATOM 863 O O . ASN A 1 112 ? 22.901 0.318 -26.487 1.00 96.81 112 ASN A O 1
AT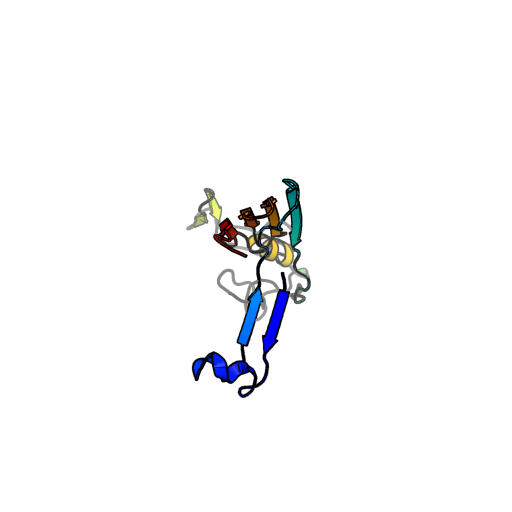OM 867 N N . SER A 1 113 ? 21.539 1.903 -25.681 1.00 95.81 113 SER A N 1
ATOM 868 C CA . SER A 1 113 ? 21.526 1.380 -24.315 1.00 95.81 113 SER A CA 1
ATOM 869 C C . SER A 1 113 ? 20.896 -0.013 -24.227 1.00 95.81 113 SER A C 1
ATOM 871 O O . SER A 1 113 ? 19.808 -0.273 -24.760 1.00 95.81 113 SER A O 1
ATOM 873 N N . GLN A 1 114 ? 21.580 -0.884 -23.483 1.00 96.38 114 GLN A N 1
ATOM 874 C CA . GLN A 1 114 ? 21.152 -2.241 -23.140 1.00 96.38 114 GLN A CA 1
ATOM 875 C C . GLN A 1 114 ? 20.429 -2.317 -21.779 1.00 96.38 114 GLN A C 1
ATOM 877 O O . GLN A 1 114 ? 20.171 -3.406 -21.270 1.00 96.38 114 GLN A O 1
ATOM 882 N N . GLU A 1 115 ? 20.126 -1.171 -21.160 1.00 94.88 115 GLU A N 1
ATOM 883 C CA . GLU A 1 115 ? 19.500 -1.112 -19.838 1.00 94.88 115 GLU A CA 1
ATOM 884 C C . GLU A 1 115 ? 18.098 -1.743 -19.842 1.00 94.88 115 GLU A C 1
ATOM 886 O O . GLU A 1 115 ? 17.281 -1.511 -20.738 1.00 94.88 115 GLU A O 1
ATOM 891 N N . LEU A 1 116 ? 17.820 -2.538 -18.806 1.00 94.38 116 LEU A N 1
ATOM 892 C CA . LEU A 1 116 ? 16.516 -3.145 -18.568 1.00 94.38 116 LEU A CA 1
ATOM 893 C C . LEU A 1 116 ? 15.714 -2.291 -17.588 1.00 94.38 116 LEU A C 1
ATOM 895 O O . LEU A 1 116 ? 16.168 -1.994 -16.487 1.00 94.38 116 LEU A O 1
ATOM 899 N N . PHE A 1 117 ? 14.477 -1.971 -17.959 1.00 92.88 117 PHE A N 1
ATOM 900 C CA . PHE A 1 117 ? 13.620 -1.078 -17.177 1.00 92.88 117 PHE A CA 1
ATOM 901 C C . PHE A 1 117 ? 12.566 -1.803 -16.334 1.00 92.88 117 PHE A C 1
ATOM 903 O O . PHE A 1 117 ? 11.784 -1.142 -15.664 1.00 92.88 117 PHE A O 1
ATOM 910 N N . ASN A 1 118 ? 12.529 -3.141 -16.332 1.00 93.50 118 ASN A N 1
ATOM 911 C CA . ASN A 1 118 ? 11.473 -3.914 -15.662 1.00 93.50 118 ASN A CA 1
ATOM 912 C C . ASN A 1 118 ? 11.346 -3.569 -14.166 1.00 93.50 118 ASN A C 1
ATOM 914 O O . ASN A 1 118 ? 10.246 -3.276 -13.705 1.00 93.50 118 ASN A O 1
ATOM 918 N N . GLU A 1 119 ? 12.464 -3.534 -13.434 1.00 93.31 119 GLU A N 1
ATOM 919 C CA . GLU A 1 119 ? 12.472 -3.182 -12.006 1.00 93.31 119 GLU A CA 1
ATOM 920 C C . GLU A 1 119 ? 12.192 -1.694 -11.783 1.00 93.31 119 GLU A C 1
ATOM 922 O O . GLU A 1 119 ? 11.313 -1.343 -11.005 1.00 93.31 119 GLU A O 1
ATOM 927 N N . LYS A 1 120 ? 12.855 -0.810 -12.540 1.00 93.19 120 LYS A N 1
ATOM 928 C CA . LYS A 1 120 ? 12.643 0.640 -12.434 1.00 93.19 120 LYS A CA 1
ATOM 929 C C . LYS A 1 120 ? 11.180 1.013 -12.683 1.00 93.19 120 LYS A C 1
ATOM 931 O O . LYS A 1 120 ? 10.601 1.756 -11.901 1.00 93.19 120 LYS A O 1
ATOM 936 N N . ASN A 1 121 ? 10.563 0.465 -13.729 1.00 92.44 121 ASN A N 1
ATOM 937 C CA . ASN A 1 121 ? 9.158 0.703 -14.059 1.00 92.44 121 ASN A CA 1
ATOM 938 C C . ASN A 1 121 ? 8.218 0.153 -12.984 1.00 92.44 121 ASN A C 1
ATOM 940 O O . ASN A 1 121 ? 7.210 0.785 -12.670 1.00 92.44 121 ASN A O 1
ATOM 944 N N . PHE A 1 122 ? 8.546 -1.003 -12.405 1.00 93.56 122 PHE A N 1
ATOM 945 C CA . PHE A 1 122 ? 7.790 -1.557 -11.291 1.00 93.56 122 PHE A CA 1
ATOM 946 C C . PHE A 1 122 ? 7.853 -0.636 -10.067 1.00 93.56 122 PHE A C 1
ATOM 948 O O . PHE A 1 122 ? 6.816 -0.293 -9.500 1.00 93.56 122 PHE A O 1
ATOM 955 N N . ASP A 1 123 ? 9.048 -0.168 -9.714 1.00 93.75 123 ASP A N 1
ATOM 956 C CA . ASP A 1 123 ? 9.291 0.691 -8.556 1.00 93.75 123 ASP A CA 1
ATOM 957 C C . ASP A 1 123 ? 8.740 2.114 -8.723 1.00 93.75 123 ASP A C 1
ATOM 959 O O . ASP A 1 123 ? 8.571 2.816 -7.727 1.00 93.75 123 ASP A O 1
ATOM 963 N N . LEU A 1 124 ? 8.412 2.551 -9.946 1.00 91.94 124 LEU A N 1
ATOM 964 C CA . LEU A 1 124 ? 7.665 3.795 -10.181 1.00 91.94 124 LEU A CA 1
ATOM 965 C C . LEU A 1 124 ? 6.210 3.699 -9.702 1.00 91.94 124 LEU A C 1
ATOM 967 O O . LEU A 1 124 ? 5.630 4.705 -9.291 1.00 91.94 124 LEU A O 1
ATOM 971 N N . ILE A 1 125 ? 5.622 2.502 -9.751 1.00 93.25 125 ILE A N 1
ATOM 972 C CA . ILE A 1 125 ? 4.213 2.263 -9.412 1.00 93.25 125 ILE A CA 1
ATOM 973 C C . ILE A 1 125 ? 4.083 1.674 -8.013 1.00 93.25 125 ILE A C 1
ATOM 975 O O . ILE A 1 125 ? 3.134 1.997 -7.304 1.00 93.25 125 ILE A O 1
ATOM 979 N N . PHE A 1 126 ? 5.018 0.824 -7.597 1.00 95.56 126 PHE A N 1
ATOM 980 C CA . PHE A 1 126 ? 4.917 0.059 -6.364 1.00 95.56 126 PHE A CA 1
ATOM 981 C C . PHE A 1 126 ? 6.033 0.380 -5.366 1.00 95.56 126 PHE A C 1
ATOM 983 O O . PHE A 1 126 ? 7.113 0.858 -5.707 1.00 95.56 126 PHE A O 1
ATOM 990 N N . GLN A 1 127 ? 5.745 0.118 -4.097 1.00 95.44 127 GLN A N 1
ATOM 991 C CA . GLN A 1 127 ? 6.642 0.251 -2.955 1.00 95.44 127 GLN A CA 1
ATOM 992 C C . GLN A 1 127 ? 6.264 -0.768 -1.874 1.00 95.44 127 GLN A C 1
ATOM 994 O O . GLN A 1 127 ? 5.215 -1.410 -1.949 1.00 95.44 127 GLN A O 1
ATOM 999 N N . ASN A 1 128 ? 7.085 -0.882 -0.829 1.00 96.50 128 ASN A N 1
ATOM 1000 C CA . ASN A 1 128 ? 6.644 -1.554 0.392 1.00 96.50 128 ASN A CA 1
ATOM 1001 C C . ASN A 1 128 ? 5.590 -0.680 1.085 1.00 96.50 128 ASN A C 1
ATOM 1003 O O . ASN A 1 128 ? 5.831 0.501 1.350 1.00 96.50 128 ASN A O 1
ATOM 1007 N N . GLY A 1 129 ? 4.429 -1.266 1.359 1.00 97.38 129 GLY A N 1
ATOM 1008 C CA . GLY A 1 129 ? 3.380 -0.646 2.154 1.00 97.38 129 GLY A CA 1
ATOM 1009 C C . GLY A 1 129 ? 3.662 -0.812 3.642 1.00 97.38 129 GLY A C 1
ATOM 1010 O O . GLY A 1 129 ? 4.479 -1.639 4.052 1.00 97.38 129 GLY A O 1
ATOM 1011 N N . HIS A 1 130 ? 2.987 -0.021 4.462 1.00 98.00 130 HIS A N 1
ATOM 1012 C CA . HIS A 1 130 ? 3.029 -0.160 5.907 1.00 98.00 130 HIS A CA 1
ATOM 1013 C C . HIS A 1 130 ? 1.779 0.431 6.552 1.00 98.00 130 HIS A C 1
ATOM 1015 O O . HIS A 1 130 ? 1.134 1.323 5.995 1.00 98.00 130 HIS A O 1
ATOM 1021 N N . PHE A 1 131 ? 1.459 -0.023 7.760 1.00 98.06 131 PHE A N 1
ATOM 1022 C CA . PHE A 1 131 ? 0.441 0.630 8.577 1.00 98.06 131 PHE A CA 1
ATOM 1023 C C . PHE A 1 131 ? 0.834 0.691 10.043 1.00 98.06 131 PHE A C 1
ATOM 1025 O O . PHE A 1 131 ? 1.553 -0.172 10.545 1.00 98.06 131 PHE A O 1
ATOM 1032 N N . TRP A 1 132 ? 0.294 1.698 10.724 1.00 98.44 132 TRP A N 1
ATOM 1033 C CA . TRP A 1 132 ? 0.308 1.841 12.171 1.00 98.44 132 TRP A CA 1
ATOM 1034 C C . TRP A 1 132 ? -1.126 1.888 12.683 1.00 98.44 132 TRP A C 1
ATOM 1036 O O . TRP A 1 132 ? -1.964 2.615 12.150 1.00 98.44 132 TRP A O 1
ATOM 1046 N N . GLU A 1 133 ? -1.402 1.145 13.745 1.00 98.50 133 GLU A N 1
ATOM 1047 C CA . GLU A 1 133 ? -2.684 1.192 14.434 1.00 98.50 133 GLU A CA 1
ATOM 1048 C C . GLU A 1 133 ? -2.466 1.387 15.930 1.00 98.50 133 GLU A C 1
ATOM 1050 O O . GLU A 1 133 ? -1.794 0.582 16.574 1.00 98.50 133 GLU A O 1
ATOM 1055 N N . ASN A 1 134 ? -3.059 2.437 16.492 1.00 98.62 134 ASN A N 1
ATOM 1056 C CA . ASN A 1 134 ? -3.002 2.737 17.916 1.00 98.62 134 ASN A CA 1
ATOM 1057 C C . ASN A 1 134 ? -4.407 2.670 18.503 1.00 98.62 134 ASN A C 1
ATOM 1059 O O . ASN A 1 134 ? -5.315 3.369 18.065 1.00 98.62 134 ASN A O 1
ATOM 1063 N N . ASN A 1 135 ? -4.579 1.827 19.513 1.00 98.38 135 ASN A N 1
ATOM 1064 C CA . ASN A 1 135 ? -5.844 1.576 20.179 1.00 98.38 135 ASN A CA 1
ATOM 1065 C C . ASN A 1 135 ? -5.701 1.868 21.669 1.00 98.38 135 ASN A C 1
ATOM 1067 O O . ASN A 1 135 ? -4.909 1.226 22.357 1.00 98.38 135 ASN A O 1
ATOM 1071 N N . LEU A 1 136 ? -6.509 2.790 22.178 1.00 98.31 136 LEU A N 1
ATOM 1072 C CA . LEU A 1 136 ? -6.667 3.067 23.597 1.00 98.31 136 LEU A CA 1
ATOM 1073 C C . LEU A 1 136 ? -8.078 2.670 24.019 1.00 98.31 136 LEU A C 1
ATOM 1075 O O . LEU A 1 136 ? -9.057 3.050 23.381 1.00 98.31 136 LEU A O 1
ATOM 1079 N N . SER A 1 137 ? -8.204 1.925 25.110 1.00 97.50 137 SER A N 1
ATOM 1080 C CA . SER A 1 137 ? -9.505 1.592 25.685 1.00 97.50 137 SER A CA 1
ATOM 1081 C C . SER A 1 137 ? -9.484 1.663 27.200 1.00 97.50 137 SER A C 1
ATOM 1083 O O . SER A 1 137 ? -8.472 1.370 27.835 1.00 97.50 137 SER A O 1
ATOM 1085 N N . VAL A 1 138 ? -10.621 2.052 27.760 1.00 97.44 138 VAL A N 1
ATOM 1086 C CA . VAL A 1 138 ? -10.869 2.160 29.191 1.00 97.44 138 VAL A CA 1
ATOM 1087 C C . VAL A 1 138 ? -12.151 1.404 29.502 1.00 97.44 138 VAL A C 1
ATOM 1089 O O . VAL A 1 138 ? -13.166 1.591 28.833 1.00 97.44 138 VAL A O 1
ATOM 1092 N N . THR A 1 139 ? -12.116 0.545 30.513 1.00 97.31 139 THR A N 1
ATOM 1093 C CA . THR A 1 139 ? -13.273 -0.233 30.965 1.00 97.31 139 THR A CA 1
ATOM 1094 C C . THR A 1 139 ? -13.355 -0.234 32.482 1.00 97.31 139 THR A C 1
ATOM 1096 O O . THR A 1 139 ? -12.330 -0.214 33.157 1.00 97.31 139 THR A O 1
ATOM 1099 N N . GLY A 1 140 ? -14.562 -0.270 33.031 1.00 96.62 140 GLY A N 1
ATOM 1100 C CA . GLY A 1 140 ? -14.774 -0.398 34.469 1.00 96.62 140 GLY A CA 1
ATOM 1101 C C . GLY A 1 140 ? -16.252 -0.430 34.831 1.00 96.62 140 GLY A C 1
ATOM 1102 O O . GLY A 1 140 ? -17.124 -0.222 33.983 1.00 96.62 140 GLY A O 1
ATOM 1103 N N . GLY A 1 141 ? -16.538 -0.687 36.100 1.00 96.44 141 GLY A N 1
ATOM 1104 C CA . GLY A 1 141 ? -17.901 -0.655 36.604 1.00 96.44 141 GLY A CA 1
ATOM 1105 C C . GLY A 1 141 ? -17.989 -0.933 38.096 1.00 96.44 141 GLY A C 1
ATOM 1106 O O . GLY A 1 141 ? -17.160 -1.630 38.674 1.00 96.44 141 GLY A O 1
ATOM 1107 N N . ASN A 1 142 ? -19.017 -0.378 38.727 1.00 94.88 142 ASN A N 1
ATOM 1108 C CA . ASN A 1 142 ? -19.380 -0.693 40.106 1.00 94.88 142 ASN A CA 1
ATOM 1109 C C . ASN A 1 142 ? -20.530 -1.715 40.117 1.00 94.88 142 ASN A C 1
ATOM 1111 O O . ASN A 1 142 ? -20.760 -2.387 39.111 1.00 94.88 142 ASN A O 1
ATOM 1115 N N . ALA A 1 143 ? -21.231 -1.864 41.241 1.00 95.19 143 ALA A N 1
ATOM 1116 C CA . ALA A 1 143 ? -22.339 -2.812 41.363 1.00 95.19 143 ALA A CA 1
ATOM 1117 C C . ALA A 1 143 ? -23.511 -2.503 40.413 1.00 95.19 143 ALA A C 1
ATOM 1119 O O . ALA A 1 143 ? -24.150 -3.423 39.909 1.00 95.19 143 ALA A O 1
ATOM 1120 N N . ASN A 1 144 ? -23.745 -1.222 40.107 1.00 95.38 144 ASN A N 1
ATOM 1121 C CA . ASN A 1 144 ? -24.958 -0.778 39.415 1.00 95.38 144 ASN A CA 1
ATOM 1122 C C . ASN A 1 144 ? -24.673 -0.144 38.052 1.00 95.38 144 ASN A C 1
ATOM 1124 O O . ASN A 1 144 ? -25.590 0.034 37.261 1.00 95.38 144 ASN A O 1
ATOM 1128 N N . SER A 1 145 ? -23.421 0.182 37.736 1.00 96.06 145 SER A N 1
ATOM 1129 C CA . SER A 1 145 ? -23.041 0.889 36.510 1.00 96.06 145 SER A CA 1
ATOM 1130 C C . SER A 1 145 ? -21.817 0.272 35.861 1.00 96.06 145 SER A C 1
ATOM 1132 O O . SER A 1 145 ? -20.872 -0.102 36.552 1.00 96.06 145 SER A O 1
ATOM 1134 N N . THR A 1 146 ? -21.788 0.260 34.533 1.00 97.00 146 THR A N 1
ATOM 1135 C CA . THR A 1 146 ? -20.607 -0.108 33.751 1.00 97.00 146 THR A CA 1
ATOM 1136 C C . THR A 1 146 ? -20.329 0.924 32.669 1.00 97.00 146 THR A C 1
ATOM 1138 O O . THR A 1 146 ? -21.247 1.560 32.147 1.00 97.00 146 THR A O 1
ATOM 1141 N N . ILE A 1 147 ? -19.052 1.088 32.332 1.00 96.19 147 ILE A N 1
ATOM 1142 C CA . ILE A 1 147 ? -18.594 1.952 31.251 1.00 96.19 147 ILE A CA 1
ATOM 1143 C C . ILE A 1 147 ? -17.489 1.267 30.450 1.00 96.19 147 ILE A C 1
ATOM 1145 O O . ILE A 1 147 ? -16.614 0.592 30.993 1.00 96.19 147 ILE A O 1
ATOM 1149 N N . PHE A 1 148 ? -17.533 1.471 29.141 1.00 97.44 148 PHE A N 1
ATOM 1150 C CA . PHE A 1 148 ? -16.458 1.169 28.214 1.00 97.44 148 PHE A CA 1
ATOM 1151 C C . PHE A 1 148 ? -16.286 2.352 27.268 1.00 97.44 148 PHE A C 1
ATOM 1153 O O . PHE A 1 148 ? -17.260 2.818 26.678 1.00 97.44 148 PHE A O 1
ATOM 1160 N N . ALA A 1 149 ? -15.055 2.812 27.093 1.00 97.75 149 ALA A N 1
ATOM 1161 C CA . ALA A 1 149 ? -14.697 3.823 26.114 1.00 97.75 149 ALA A CA 1
ATOM 1162 C C . ALA A 1 149 ? -13.476 3.360 25.319 1.00 97.75 149 ALA A C 1
ATOM 1164 O O . ALA A 1 149 ? -12.569 2.741 25.874 1.00 97.75 149 ALA A O 1
ATOM 1165 N N . SER A 1 150 ? -13.431 3.657 24.024 1.00 97.81 150 SER A N 1
ATOM 1166 C CA . SER A 1 150 ? -12.264 3.355 23.195 1.00 97.81 150 SER A CA 1
ATOM 1167 C C . SER A 1 150 ? -12.039 4.389 22.105 1.00 97.81 150 SER A C 1
ATOM 1169 O O . SER A 1 150 ? -12.998 4.906 21.532 1.00 97.81 150 SER A O 1
ATOM 1171 N N . LEU A 1 151 ? -10.770 4.611 21.780 1.00 98.44 151 LEU A N 1
ATOM 1172 C CA . LEU A 1 151 ? -10.292 5.402 20.657 1.00 98.44 151 LEU A CA 1
ATOM 1173 C C . LEU A 1 151 ? -9.294 4.559 19.856 1.00 98.44 151 LEU A C 1
ATOM 1175 O O . LEU A 1 151 ? -8.385 3.962 20.429 1.00 98.44 151 LEU A O 1
ATOM 1179 N N . SER A 1 152 ? -9.470 4.513 18.543 1.00 98.44 152 SER A N 1
ATOM 1180 C CA . SER A 1 152 ? -8.599 3.807 17.605 1.00 98.44 152 SER A CA 1
ATOM 1181 C C . SER A 1 152 ? -8.201 4.757 16.482 1.00 98.44 152 SER A C 1
ATOM 1183 O O . SER A 1 152 ? -9.078 5.418 15.924 1.00 98.44 152 SER A O 1
ATOM 1185 N N . ASP A 1 153 ? -6.911 4.833 16.161 1.00 98.62 153 ASP A N 1
ATOM 1186 C CA . ASP A 1 153 ? -6.385 5.533 14.985 1.00 98.62 153 ASP A CA 1
ATOM 1187 C C . ASP A 1 153 ? -5.571 4.550 14.143 1.00 98.62 153 ASP A C 1
ATOM 1189 O O . ASP A 1 153 ? -4.574 3.991 14.605 1.00 98.62 153 ASP A O 1
ATOM 1193 N N . PHE A 1 154 ? -6.028 4.326 12.916 1.00 98.69 154 PHE A N 1
ATOM 1194 C CA . PHE A 1 154 ? -5.378 3.508 11.902 1.00 98.69 154 PHE A CA 1
ATOM 1195 C C . PHE A 1 154 ? -4.867 4.416 10.789 1.00 98.69 154 PHE A C 1
ATOM 1197 O O . PHE A 1 154 ? -5.633 5.219 10.250 1.00 98.69 154 PHE A O 1
ATOM 1204 N N . ASN A 1 155 ? -3.599 4.259 10.422 1.00 98.50 155 ASN A N 1
ATOM 1205 C CA . ASN A 1 155 ? -2.968 4.986 9.331 1.00 98.50 155 ASN A CA 1
ATOM 1206 C C . ASN A 1 155 ? -2.141 4.025 8.474 1.00 98.50 155 ASN A C 1
ATOM 1208 O O . ASN A 1 155 ? -1.198 3.409 8.971 1.0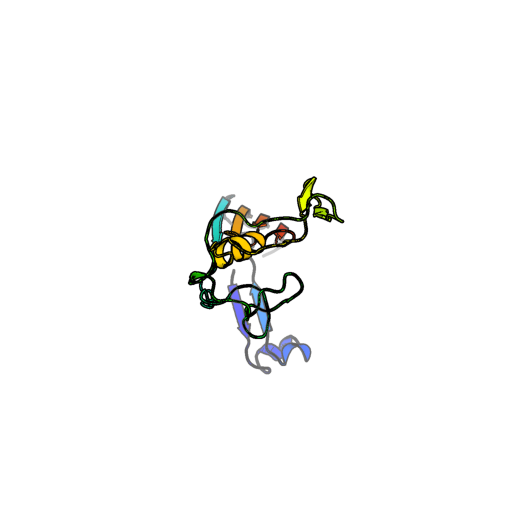0 98.50 155 ASN A O 1
ATOM 1212 N N . GLN A 1 156 ? -2.490 3.914 7.197 1.00 98.25 156 GLN A N 1
ATOM 1213 C CA . GLN A 1 156 ? -1.854 3.023 6.239 1.00 98.25 156 GLN A CA 1
ATOM 1214 C C . GLN A 1 156 ? -1.385 3.784 5.011 1.00 98.25 156 GLN A C 1
ATOM 1216 O O . GLN A 1 156 ? -2.139 4.554 4.418 1.00 98.25 156 GLN A O 1
ATOM 1221 N N . GLN A 1 157 ? -0.177 3.443 4.573 1.00 98.06 157 GLN A N 1
ATOM 1222 C CA . GLN A 1 157 ? 0.309 3.708 3.232 1.00 98.06 157 GLN A CA 1
ATOM 1223 C C . GLN A 1 157 ? 0.440 2.374 2.490 1.00 98.06 157 GLN A C 1
ATOM 1225 O O . GLN A 1 157 ? 1.150 1.469 2.925 1.00 98.06 157 GLN A O 1
ATOM 1230 N N . GLY A 1 158 ? -0.280 2.229 1.386 1.00 97.38 158 GLY A N 1
ATOM 1231 C CA . GLY A 1 158 ? -0.340 1.006 0.599 1.00 97.38 158 GLY A CA 1
ATOM 1232 C C . GLY A 1 158 ? 0.920 0.736 -0.225 1.00 97.38 158 GLY A C 1
ATOM 1233 O O . GLY A 1 158 ? 1.863 1.529 -0.286 1.00 97.38 158 GLY A O 1
ATOM 1234 N N . ILE A 1 159 ? 0.903 -0.421 -0.888 1.00 96.62 159 ILE A N 1
ATOM 1235 C CA . ILE A 1 159 ? 1.971 -0.874 -1.789 1.00 96.62 159 ILE A CA 1
ATOM 1236 C C . ILE A 1 159 ? 1.987 -0.134 -3.131 1.00 96.62 159 ILE A C 1
ATOM 1238 O O . ILE A 1 159 ? 2.990 -0.183 -3.829 1.00 96.62 159 ILE A O 1
ATOM 1242 N N . VAL A 1 160 ? 0.897 0.532 -3.524 1.00 96.56 160 VAL A N 1
ATOM 1243 C CA . VAL A 1 160 ? 0.861 1.363 -4.736 1.00 96.56 160 VAL A CA 1
ATOM 1244 C C . VAL A 1 160 ? 1.275 2.779 -4.357 1.00 96.56 160 VAL A C 1
ATOM 1246 O O . VAL A 1 160 ? 0.758 3.369 -3.411 1.00 96.56 160 VAL A O 1
ATOM 1249 N N . ARG A 1 161 ? 2.231 3.345 -5.082 1.00 94.25 161 ARG A N 1
ATOM 1250 C CA . ARG A 1 161 ? 2.671 4.720 -4.878 1.00 94.25 161 ARG A CA 1
ATOM 1251 C C . ARG A 1 161 ? 1.585 5.683 -5.324 1.00 94.25 161 ARG A C 1
ATOM 1253 O O . ARG A 1 161 ? 1.004 5.495 -6.384 1.00 94.25 161 ARG A O 1
ATOM 1260 N N . LYS A 1 162 ? 1.439 6.770 -4.561 1.00 86.75 162 LYS A N 1
ATOM 1261 C CA . LYS A 1 162 ? 0.533 7.901 -4.819 1.00 86.75 162 LYS A CA 1
ATOM 1262 C C . LYS A 1 162 ? -0.949 7.463 -4.830 1.00 86.75 162 LYS A C 1
ATOM 1264 O O . LYS A 1 162 ? -1.387 6.706 -5.685 1.00 86.75 162 LYS A O 1
ATOM 1269 N N . ASN A 1 163 ? -1.736 7.971 -3.879 1.00 87.38 163 ASN A N 1
ATOM 1270 C CA . ASN A 1 163 ? -3.178 7.700 -3.722 1.00 87.38 163 ASN A CA 1
ATOM 1271 C C . ASN A 1 163 ? -3.561 6.260 -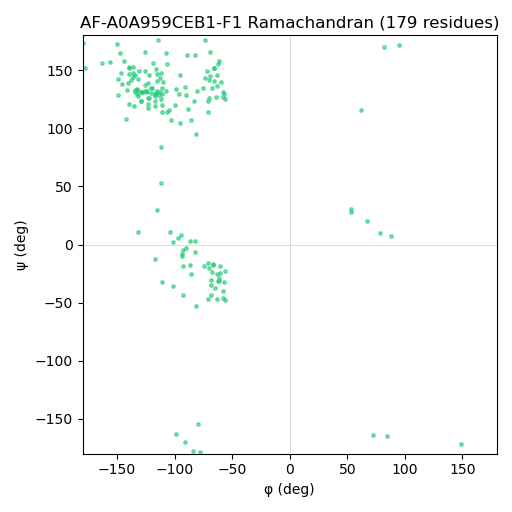3.322 1.00 87.38 163 ASN A C 1
ATOM 1273 O O . ASN A 1 163 ? -4.705 5.849 -3.512 1.00 87.38 163 ASN A O 1
ATOM 1277 N N . SER A 1 164 ? -2.632 5.488 -2.754 1.00 96.38 164 SER A N 1
ATOM 1278 C CA . SER A 1 164 ? -2.961 4.263 -2.019 1.00 96.38 164 SER A CA 1
ATOM 1279 C C . SER A 1 164 ? -2.648 4.491 -0.552 1.00 96.38 164 SER A C 1
ATOM 1281 O O . SER A 1 164 ? -1.565 4.182 -0.064 1.00 96.38 164 SER A O 1
ATOM 1283 N N . ASP A 1 165 ? -3.592 5.101 0.143 1.00 96.75 165 ASP A N 1
ATOM 1284 C CA . ASP A 1 165 ? -3.522 5.342 1.573 1.00 96.75 165 ASP A CA 1
ATOM 1285 C C . ASP A 1 165 ? -4.915 5.196 2.184 1.00 96.75 165 ASP A C 1
ATOM 1287 O O . ASP A 1 165 ? -5.939 5.226 1.495 1.00 96.75 165 ASP A O 1
ATOM 1291 N N . TYR A 1 166 ? -4.947 4.938 3.487 1.00 97.62 166 TYR A N 1
ATOM 1292 C CA . TYR A 1 166 ? -6.192 4.874 4.232 1.00 97.62 166 TYR A CA 1
ATOM 1293 C C . TYR A 1 166 ? -5.962 5.319 5.667 1.00 97.62 166 TYR A C 1
ATOM 1295 O O . TYR A 1 166 ? -5.090 4.801 6.369 1.00 97.62 166 TYR A O 1
ATOM 1303 N N . ARG A 1 167 ? -6.795 6.255 6.123 1.00 97.75 167 ARG A N 1
ATOM 1304 C CA . ARG A 1 167 ? -6.812 6.705 7.510 1.00 97.75 167 ARG A CA 1
ATOM 1305 C C . ARG A 1 167 ? -8.201 6.548 8.101 1.00 97.75 167 ARG A C 1
ATOM 1307 O O . ARG A 1 167 ? -9.192 6.968 7.508 1.00 97.75 167 ARG A O 1
ATOM 1314 N N . ARG A 1 168 ? -8.271 5.971 9.298 1.00 98.25 168 ARG A N 1
ATOM 1315 C CA . ARG A 1 168 ? -9.523 5.783 10.030 1.00 98.25 168 ARG A CA 1
ATOM 1316 C C . ARG A 1 168 ? -9.319 6.061 11.506 1.00 98.25 168 ARG A C 1
ATOM 1318 O O . ARG A 1 168 ? -8.585 5.342 12.175 1.00 98.25 168 ARG A O 1
ATOM 1325 N N . THR A 1 169 ? -10.075 7.020 12.020 1.00 98.50 169 THR A N 1
ATOM 1326 C CA . THR A 1 169 ? -10.207 7.257 13.456 1.00 98.50 169 THR A CA 1
ATOM 1327 C C . THR A 1 169 ? -11.593 6.801 13.904 1.00 98.50 169 THR A C 1
ATOM 1329 O O . THR A 1 169 ? -12.596 7.100 13.259 1.00 98.50 169 THR A O 1
ATOM 1332 N N . THR A 1 170 ? -11.677 6.031 14.984 1.00 98.19 170 THR A N 1
ATOM 1333 C CA . THR A 1 170 ? -12.944 5.543 15.541 1.00 98.19 170 THR A CA 1
ATOM 1334 C C . THR A 1 170 ? -12.976 5.795 17.036 1.00 98.19 170 THR A C 1
ATOM 1336 O O . THR A 1 170 ? -12.069 5.389 17.757 1.00 98.19 170 THR A O 1
ATOM 1339 N N . ALA A 1 171 ? -14.047 6.429 17.504 1.00 97.88 171 ALA A N 1
ATOM 1340 C CA . ALA A 1 171 ? -14.328 6.615 18.918 1.00 97.88 171 ALA A CA 1
ATOM 1341 C C . ALA A 1 171 ? -15.602 5.861 19.293 1.00 97.88 171 ALA A C 1
ATOM 1343 O O . ALA A 1 171 ? -16.530 5.735 18.492 1.00 97.88 171 ALA A O 1
ATOM 1344 N N . ARG A 1 172 ? -15.649 5.352 20.521 1.00 96.69 172 ARG A N 1
ATOM 1345 C CA . ARG A 1 172 ? -16.803 4.620 21.026 1.00 96.69 172 ARG A CA 1
ATOM 1346 C C . ARG A 1 172 ? -16.973 4.797 22.523 1.00 96.69 172 ARG A C 1
ATOM 1348 O O . ARG A 1 172 ? -15.995 4.726 23.259 1.00 96.69 172 ARG A O 1
ATOM 1355 N N . VAL A 1 173 ? -18.230 4.899 22.955 1.00 96.81 173 VAL A N 1
ATOM 1356 C CA . VAL A 1 173 ? -18.638 4.835 24.360 1.00 96.81 173 VAL A CA 1
ATOM 1357 C C . VAL A 1 173 ? -19.833 3.890 24.499 1.00 96.81 173 VAL A C 1
ATOM 1359 O O . VAL A 1 173 ? -20.788 3.988 23.737 1.00 96.81 173 VAL A O 1
ATOM 1362 N N . ASN A 1 174 ? -19.779 2.985 25.474 1.00 95.81 174 ASN A N 1
ATOM 1363 C CA . ASN A 1 174 ? -20.905 2.176 25.930 1.00 95.81 174 ASN A CA 1
ATOM 1364 C C . ASN A 1 174 ? -21.057 2.393 27.442 1.00 95.81 174 ASN A C 1
ATOM 1366 O O . ASN A 1 174 ? -20.078 2.261 28.176 1.00 95.81 174 ASN A O 1
ATOM 1370 N N . ALA A 1 175 ? -22.269 2.671 27.914 1.00 94.88 175 ALA A N 1
ATOM 1371 C CA . ALA A 1 175 ? -22.572 2.779 29.338 1.00 94.88 175 ALA A CA 1
ATOM 1372 C C . ALA A 1 175 ? -23.860 2.018 29.662 1.00 94.88 175 ALA A C 1
ATOM 1374 O O . ALA A 1 175 ? -24.774 1.944 28.840 1.00 94.88 175 ALA A O 1
ATOM 1375 N N . THR A 1 176 ? -23.935 1.425 30.848 1.00 95.38 176 THR A N 1
ATOM 1376 C CA . THR A 1 176 ? -25.134 0.719 31.322 1.00 95.38 176 THR A CA 1
ATOM 1377 C C . THR A 1 176 ? -25.332 1.006 32.799 1.00 95.38 176 THR A C 1
ATOM 1379 O O . THR A 1 176 ? -24.360 1.001 33.550 1.00 95.38 176 THR A O 1
ATOM 1382 N N . HIS A 1 177 ? -26.575 1.232 33.220 1.00 95.75 177 HIS A N 1
ATOM 1383 C CA . HIS A 1 177 ? -26.937 1.473 34.614 1.00 95.75 177 HIS A CA 1
ATOM 1384 C C . HIS A 1 177 ? -28.175 0.648 34.993 1.00 95.75 177 HIS A C 1
ATOM 1386 O O . HIS A 1 177 ? -29.143 0.619 34.234 1.00 95.75 177 HIS A O 1
ATOM 1392 N N . ARG A 1 178 ? -28.137 -0.031 36.143 1.00 93.94 178 ARG A N 1
ATOM 1393 C CA . ARG A 1 178 ? -29.267 -0.762 36.733 1.00 93.94 178 ARG A CA 1
ATOM 1394 C C . ARG A 1 178 ? -29.889 0.09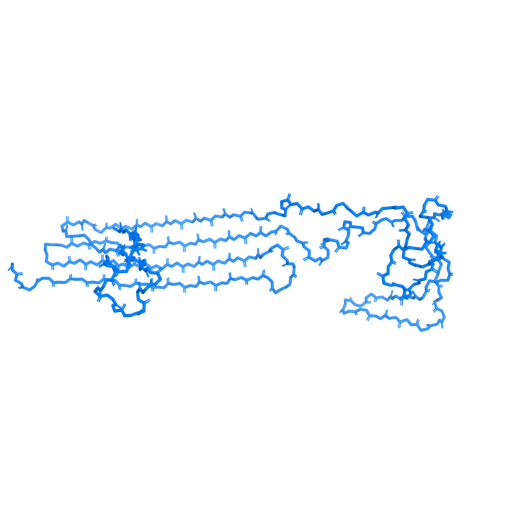8 37.826 1.00 93.94 178 ARG A C 1
ATOM 1396 O O . ARG A 1 178 ? -29.203 0.465 38.775 1.00 93.94 178 ARG A O 1
ATOM 1403 N N . LEU A 1 179 ? -31.172 0.419 37.664 1.00 91.12 179 LEU A N 1
ATOM 1404 C CA . LEU A 1 179 ? -31.943 1.236 38.610 1.00 91.12 179 LEU A CA 1
ATOM 1405 C C . LEU A 1 179 ? -32.555 0.405 39.747 1.00 91.12 179 LEU A C 1
ATOM 1407 O O . LEU A 1 179 ? -32.801 0.934 40.826 1.00 91.12 179 LEU A O 1
ATOM 1411 N N . SER A 1 180 ? -32.784 -0.883 39.508 1.00 85.94 180 SER A N 1
ATOM 1412 C CA . SER A 1 180 ? -33.259 -1.853 40.492 1.00 85.94 180 SER A CA 1
ATOM 1413 C C . SER A 1 180 ? -32.666 -3.229 40.188 1.00 85.94 180 SER A C 1
ATOM 1415 O O . SER A 1 180 ? -32.142 -3.450 39.086 1.00 85.94 180 SER A O 1
ATOM 1417 N N . ASP A 1 181 ? -32.753 -4.128 41.168 1.00 64.00 181 ASP A N 1
ATOM 1418 C CA . ASP A 1 181 ? -32.384 -5.536 41.004 1.00 64.00 181 ASP A CA 1
ATOM 1419 C C . ASP A 1 181 ? -33.286 -6.260 40.000 1.00 64.00 181 ASP A C 1
ATOM 1421 O O . ASP A 1 181 ? -34.518 -6.019 40.014 1.00 64.00 181 ASP A O 1
#

Secondary structure (DSSP, 8-state):
-EEEEE-STTTTGGG-GGGGG-EEEEE-----TTEEEEEEEEEEEEEE-----PPPP-SB-SEETTEE-TT-SSB-SSBGGGS--SPPEE-SSS--EE-TT--EE--EEE-------HHHHHHHHB--EEEEEEEEEEEEE-SSEEEEEEEEEEEEE-SBSSS-EEEEEEEEEEEEE-S--

Nearest PDB structures (foldseek):
  8a9y-assembly1_I  TM=5.916E-01  e=1.089E-05  Bacteroides thetaiotaomicron VPI-5482
  6sml-assembly1_B  TM=6.371E-01  e=1.070E-04  Porphyromonas gingivalis W83
  6sm3-assembly1_B  TM=6.399E-01  e=1.484E-04  Porphyromonas gingivalis W83
  6sli-assembly1_B  TM=6.431E-01  e=5.782E-04  Porphyromonas gingivalis W83
  6sln-assembly1_B  TM=6.363E-01  e=3.483E-03  Porphyromonas gingivalis W83

Sequence (181 aa):
ESVTVLKGASAAALWGTKALGGVIVITTKGGQYNNKLSVTYKTSYSLDQINRRYPLQTVFGQGDNGVFNQRSRDSWGDKIAERPGGADEFDTSGPFYVDQEGNTYYPILNKNSQELFNEKNFDLIFQNGHFWENNLSVTGGNANSTIFASLSDFNQQGIVRKNSDYRRTTARVNATHRLSD

Solvent-accessible surface area (backbone atoms only — not comparable to full-atom values): 10423 Å² total; per-residue (Å²): 105,48,80,45,79,32,79,41,46,79,80,17,49,93,66,44,81,81,14,62,86,24,40,78,48,76,44,68,80,61,34,39,65,70,32,71,80,44,78,49,78,46,77,47,77,52,78,42,70,86,89,76,79,81,89,72,88,82,56,41,32,51,6,52,94,53,36,72,31,97,85,46,94,44,58,41,9,29,52,32,86,76,38,87,43,63,76,57,40,61,42,84,86,58,78,69,48,67,54,99,86,68,53,77,45,56,49,73,74,42,82,14,50,59,80,78,53,70,64,61,60,47,56,70,45,35,49,74,12,38,36,44,36,43,36,42,37,39,33,19,21,42,90,46,36,23,32,21,37,38,42,36,43,37,44,34,42,41,39,43,54,82,95,36,64,51,76,49,77,49,78,50,77,44,75,50,74,56,94,68,136

Mean predicted aligned error: 6.78 Å

Foldseek 3Di:
DDWDWAQPCVSVPVVPPVCRRTDIDDDDDWFDEAFDKDKDKDKDKDKADDPDDDDDDLFFAADDPQDHDPPHPDRHHHGLVPAQADDFAFDPVDDWDADPVGDIGGDTPGDRHSDDCPVVVLVLFFDIKMKMKMKMKIWYHYNFKTKIKIWMWIWIDDGTPDPRIDIDIDIDMDMGGHPDD

pLDDT: mean 93.71, std 5.25, range [64.0, 98.69]